Protein AF-A0A1G5BI80-F1 (afdb_monomer)

Solvent-accessible surface area (backbone atoms only — not comparable to full-atom values): 10614 Å² total; per-residue (Å²): 136,71,78,75,64,61,61,63,62,59,58,59,56,59,65,51,57,69,62,56,67,74,75,69,68,85,61,94,57,68,48,74,40,47,49,44,68,60,27,50,57,49,60,75,76,47,46,69,59,33,40,36,41,31,76,33,61,39,50,99,61,46,19,36,52,39,37,35,41,34,61,48,100,73,46,22,50,27,36,43,34,39,38,24,78,23,77,88,46,48,37,37,38,38,33,19,21,26,42,65,69,51,52,54,51,49,49,49,46,44,60,78,66,46,53,68,65,58,47,72,43,52,74,49,86,71,89,74,86,69,85,35,63,33,35,37,42,42,28,37,37,42,90,87,82,65,49,75,50,78,40,56,42,55,63,64,36,60,69,52,76,68,52,52,51,49,51,54,50,51,54,49,54,59,58,69,35,60,35,31,78,75,46,77,50,74,46,70,87,127

Radius of gyration: 21.3 Å; Cα contacts (8 Å, |Δi|>4): 308; chains: 1; bounding box: 66×42×64 Å

Structure (mmCIF, N/CA/C/O backbone):
data_AF-A0A1G5BI80-F1
#
_entry.id   AF-A0A1G5BI80-F1
#
loop_
_atom_site.group_PDB
_atom_site.id
_atom_site.type_symbol
_atom_site.label_atom_id
_atom_site.label_alt_id
_atom_site.label_comp_id
_atom_site.label_asym_id
_atom_site.label_entity_id
_atom_site.label_seq_id
_atom_site.pdbx_PDB_ins_code
_atom_site.Cartn_x
_atom_site.Cartn_y
_atom_site.Cartn_z
_atom_site.occupancy
_atom_site.B_iso_or_equiv
_atom_site.auth_seq_id
_atom_site.auth_comp_id
_atom_site.auth_asym_id
_atom_site.auth_atom_id
_atom_site.pdbx_PDB_model_num
ATOM 1 N N . MET A 1 1 ? 45.861 -10.764 40.755 1.00 50.31 1 MET A N 1
ATOM 2 C CA . MET A 1 1 ? 44.442 -10.840 40.331 1.00 50.31 1 MET A CA 1
ATOM 3 C C . MET A 1 1 ? 44.136 -9.639 39.454 1.00 50.31 1 MET A C 1
ATOM 5 O O . MET A 1 1 ? 44.124 -8.521 39.945 1.00 50.31 1 MET A O 1
ATOM 9 N N . ASN A 1 2 ? 43.975 -9.857 38.147 1.00 39.34 2 ASN A N 1
ATOM 10 C CA . ASN A 1 2 ? 43.809 -8.780 37.171 1.00 39.34 2 ASN A CA 1
ATOM 11 C C . ASN A 1 2 ? 42.331 -8.387 37.041 1.00 39.34 2 ASN A C 1
ATOM 13 O O . ASN A 1 2 ? 41.570 -9.048 36.332 1.00 39.34 2 ASN A O 1
ATOM 17 N N . LEU A 1 3 ? 41.946 -7.272 37.674 1.00 42.97 3 LEU A N 1
ATOM 18 C CA . LEU A 1 3 ? 40.599 -6.677 37.605 1.00 42.97 3 LEU A CA 1
ATOM 19 C C . LEU A 1 3 ? 40.131 -6.323 36.178 1.00 42.97 3 LEU A C 1
ATOM 21 O O . LEU A 1 3 ? 38.946 -6.104 35.954 1.00 42.97 3 LEU A O 1
ATOM 25 N N . ARG A 1 4 ? 41.026 -6.316 35.183 1.00 45.38 4 ARG A N 1
ATOM 26 C CA . ARG A 1 4 ? 40.680 -6.016 33.783 1.00 45.38 4 ARG A CA 1
ATOM 27 C C . ARG A 1 4 ? 40.031 -7.179 33.019 1.00 45.38 4 ARG A C 1
ATOM 29 O O . ARG A 1 4 ? 39.466 -6.948 31.956 1.00 45.38 4 ARG A O 1
ATOM 36 N N . SER A 1 5 ? 40.085 -8.410 33.536 1.00 44.31 5 SER A N 1
ATOM 37 C CA . SER A 1 5 ? 39.535 -9.593 32.844 1.00 44.31 5 SER A CA 1
ATOM 38 C C . SER A 1 5 ? 38.045 -9.835 33.141 1.00 44.31 5 SER A C 1
ATOM 40 O O . SER A 1 5 ? 37.312 -10.332 32.289 1.00 44.31 5 SER A O 1
ATOM 42 N N . MET A 1 6 ? 37.558 -9.425 34.319 1.00 47.38 6 MET A N 1
ATOM 43 C CA . MET A 1 6 ? 36.162 -9.664 34.717 1.00 47.38 6 MET A CA 1
ATOM 44 C C . MET A 1 6 ? 35.165 -8.672 34.097 1.00 47.38 6 MET A C 1
ATOM 46 O O . MET A 1 6 ? 34.036 -9.057 33.812 1.00 47.38 6 MET A O 1
ATOM 50 N N . ALA A 1 7 ? 35.582 -7.440 33.783 1.00 48.78 7 ALA A N 1
ATOM 51 C CA . ALA A 1 7 ? 34.693 -6.436 33.187 1.00 48.78 7 ALA A CA 1
ATOM 52 C C . ALA A 1 7 ? 34.262 -6.775 31.743 1.00 48.78 7 ALA A C 1
ATOM 54 O O . ALA A 1 7 ? 33.147 -6.459 31.339 1.00 48.78 7 ALA A O 1
ATOM 55 N N . LYS A 1 8 ? 35.099 -7.485 30.970 1.00 45.62 8 LYS A N 1
ATOM 56 C CA . LYS A 1 8 ? 34.751 -7.887 29.593 1.00 45.62 8 LYS A CA 1
ATOM 57 C C . LYS A 1 8 ? 33.733 -9.028 29.528 1.00 45.62 8 LYS A C 1
ATOM 59 O O . LYS A 1 8 ? 32.976 -9.101 28.568 1.00 45.62 8 LYS A O 1
ATOM 64 N N . LYS A 1 9 ? 33.670 -9.889 30.550 1.00 48.25 9 LYS A N 1
ATOM 65 C CA . LYS A 1 9 ? 32.696 -10.993 30.594 1.00 48.25 9 LYS A CA 1
ATOM 66 C C . LYS A 1 9 ? 31.304 -10.547 31.050 1.00 48.25 9 LYS A C 1
ATOM 68 O O . LYS A 1 9 ? 30.336 -11.222 30.733 1.00 48.25 9 LYS A O 1
ATOM 73 N N . MET A 1 10 ? 31.194 -9.403 31.727 1.00 44.03 10 MET A N 1
ATOM 74 C CA . MET A 1 10 ? 29.914 -8.885 32.224 1.00 44.03 10 MET A CA 1
ATOM 75 C C . MET A 1 10 ? 29.148 -8.054 31.179 1.00 44.03 10 MET A C 1
ATOM 77 O O . MET A 1 10 ? 27.926 -7.984 31.234 1.00 44.03 10 MET A O 1
ATOM 81 N N . ILE A 1 11 ? 29.839 -7.501 30.174 1.00 48.06 11 ILE A N 1
ATOM 82 C CA . ILE A 1 11 ? 29.211 -6.747 29.071 1.00 48.06 11 ILE A CA 1
ATOM 83 C C . ILE A 1 11 ? 28.614 -7.685 28.003 1.00 48.06 11 ILE A C 1
ATOM 85 O O . ILE A 1 11 ? 27.602 -7.357 27.394 1.00 48.06 11 ILE A O 1
ATOM 89 N N . CYS A 1 12 ? 29.162 -8.893 27.823 1.00 41.97 12 CYS A N 1
ATOM 90 C CA . CYS A 1 12 ? 28.611 -9.864 26.866 1.00 41.97 12 CYS A CA 1
ATOM 91 C C . CYS A 1 12 ? 27.314 -10.541 27.336 1.00 41.97 12 CYS A C 1
ATOM 93 O O . CYS A 1 12 ? 26.576 -11.053 26.505 1.00 41.97 12 CYS A O 1
ATOM 95 N N . VAL A 1 13 ? 27.007 -10.548 28.638 1.00 45.66 13 VAL A N 1
ATOM 96 C CA . VAL A 1 13 ? 25.793 -11.216 29.140 1.00 45.66 13 VAL A CA 1
ATOM 97 C C . VAL A 1 13 ? 24.560 -10.321 29.000 1.00 45.66 13 VAL A C 1
ATOM 99 O O . VAL A 1 13 ? 23.489 -10.837 28.725 1.00 45.66 13 VAL A O 1
ATOM 102 N N . ILE A 1 14 ? 24.701 -8.993 29.078 1.00 47.81 14 ILE A N 1
ATOM 103 C CA . ILE A 1 14 ? 23.566 -8.055 28.953 1.00 47.81 14 ILE A CA 1
ATOM 104 C C . ILE A 1 14 ? 23.145 -7.862 27.485 1.00 47.81 14 ILE A C 1
ATOM 106 O O . ILE A 1 14 ? 21.963 -7.696 27.200 1.00 47.81 14 ILE A O 1
ATOM 110 N N . ALA A 1 15 ? 24.080 -7.962 26.534 1.00 46.00 15 ALA A N 1
ATOM 111 C CA . ALA A 1 15 ? 23.760 -7.875 25.107 1.00 46.00 15 ALA A CA 1
ATOM 112 C C . ALA A 1 15 ? 23.049 -9.131 24.561 1.00 46.00 15 ALA A C 1
ATOM 114 O O . ALA A 1 15 ? 22.360 -9.051 23.549 1.00 46.00 15 ALA A O 1
ATOM 115 N N . VAL A 1 16 ? 23.176 -10.283 25.231 1.00 43.84 16 VAL A N 1
ATOM 116 C CA . VAL A 1 16 ? 22.538 -11.537 24.793 1.00 43.84 16 VAL A CA 1
ATOM 117 C C . VAL A 1 16 ? 21.132 -11.698 25.383 1.00 43.84 16 VAL A C 1
ATOM 119 O O . VAL A 1 16 ? 20.269 -12.272 24.726 1.00 43.84 16 VAL A O 1
ATOM 122 N N . THR A 1 17 ? 20.824 -11.127 26.553 1.00 43.06 17 THR A N 1
ATOM 123 C CA . THR A 1 17 ? 19.462 -11.205 27.118 1.00 43.06 17 THR A CA 1
ATOM 124 C C . THR A 1 17 ? 18.450 -10.262 26.466 1.00 43.06 17 THR A C 1
ATOM 126 O O . THR A 1 17 ? 17.266 -10.578 26.498 1.00 43.06 17 THR A O 1
ATOM 129 N N . CYS A 1 18 ? 18.871 -9.177 25.806 1.00 39.12 18 CYS A N 1
ATOM 130 C CA . CYS A 1 18 ? 17.950 -8.346 25.011 1.00 39.12 18 CYS A CA 1
ATOM 131 C C . CYS A 1 18 ? 17.613 -8.947 23.634 1.00 39.12 18 CYS A C 1
ATOM 133 O O . CYS A 1 18 ? 16.630 -8.545 23.021 1.00 39.12 18 CYS A O 1
ATOM 135 N N . ALA A 1 19 ? 18.388 -9.927 23.155 1.00 40.59 19 ALA A N 1
ATOM 136 C CA . ALA A 1 19 ? 18.118 -10.612 21.889 1.00 40.59 19 ALA A CA 1
ATOM 137 C C . ALA A 1 19 ? 17.206 -11.847 22.047 1.00 40.59 19 ALA A C 1
ATOM 139 O O . ALA A 1 19 ? 16.646 -12.326 21.066 1.00 40.59 19 ALA A O 1
ATOM 140 N N . VAL A 1 20 ? 17.017 -12.359 23.271 1.00 43.62 20 VAL A N 1
ATOM 141 C CA . VAL A 1 20 ? 16.214 -13.574 23.524 1.00 43.62 20 VAL A CA 1
ATOM 142 C C . VAL A 1 20 ? 14.769 -13.257 23.938 1.00 43.62 20 VAL A C 1
ATOM 144 O O . VAL A 1 20 ? 13.898 -14.114 23.816 1.00 43.62 20 VAL A O 1
ATOM 147 N N . THR A 1 21 ? 14.447 -12.016 24.311 1.00 46.47 21 THR A N 1
ATOM 148 C CA . THR A 1 21 ? 13.045 -11.579 24.471 1.00 46.47 21 THR A CA 1
ATOM 149 C C . THR A 1 21 ? 12.349 -11.243 23.149 1.00 46.47 21 THR A C 1
ATOM 151 O O . THR A 1 21 ? 11.125 -11.190 23.129 1.00 46.47 21 THR A O 1
ATOM 154 N N . PHE A 1 22 ? 13.080 -11.100 22.036 1.00 44.72 22 PHE A N 1
ATOM 155 C CA . PHE A 1 22 ? 12.483 -10.846 20.715 1.00 44.72 22 PHE A CA 1
ATOM 156 C C . PHE A 1 22 ? 11.98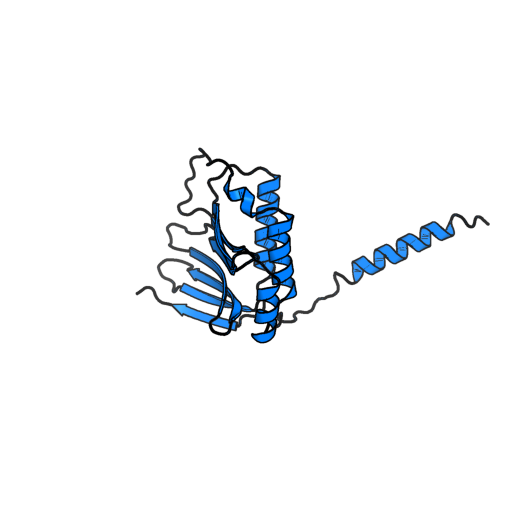1 -12.105 19.988 1.00 44.72 22 PHE A C 1
ATOM 158 O O . PHE A 1 22 ? 11.229 -11.988 19.029 1.00 44.72 22 PHE A O 1
ATOM 165 N N . LEU A 1 23 ? 12.350 -13.310 20.439 1.00 44.88 23 LEU A N 1
ATOM 166 C CA . LEU A 1 23 ? 11.995 -14.569 19.759 1.00 44.88 23 LEU A CA 1
ATOM 167 C C . LEU A 1 23 ? 11.110 -15.512 20.589 1.00 44.88 23 LEU A C 1
ATOM 169 O O . LEU A 1 23 ? 10.767 -16.598 20.131 1.00 44.88 23 LEU A O 1
ATOM 173 N N . ALA A 1 24 ? 10.688 -15.094 21.786 1.00 41.12 24 ALA A N 1
ATOM 174 C CA . ALA A 1 24 ? 9.763 -15.847 22.641 1.00 41.12 24 ALA A CA 1
ATOM 175 C C . ALA A 1 24 ? 8.373 -15.189 22.759 1.00 41.12 24 ALA A C 1
ATOM 177 O O . ALA A 1 24 ? 7.602 -15.513 23.658 1.00 41.12 24 ALA A O 1
ATOM 178 N N . GLY A 1 25 ? 8.038 -14.292 21.831 1.00 37.12 25 GLY A N 1
ATOM 179 C CA . GLY A 1 25 ? 6.689 -13.775 21.626 1.00 37.12 25 GLY A CA 1
ATOM 180 C C . GLY A 1 25 ? 5.920 -14.602 20.601 1.00 37.12 25 GLY A C 1
ATOM 181 O O . GLY A 1 25 ? 5.426 -14.054 19.624 1.00 37.12 25 GLY A O 1
ATOM 182 N N . CYS A 1 26 ? 5.797 -15.916 20.813 1.00 43.22 26 CYS A N 1
ATOM 183 C CA . CYS A 1 26 ? 4.679 -16.676 20.252 1.00 43.22 26 CYS A CA 1
ATOM 184 C C . CYS A 1 26 ? 3.389 -16.194 20.929 1.00 43.22 26 CYS A C 1
ATOM 186 O O . CYS A 1 26 ? 2.807 -16.887 21.759 1.00 43.22 26 CYS A O 1
ATOM 188 N N . ALA A 1 27 ? 2.951 -14.988 20.591 1.00 39.53 27 ALA A N 1
ATOM 189 C CA . ALA A 1 27 ? 1.555 -14.644 20.669 1.00 39.53 27 ALA A CA 1
ATOM 190 C C . ALA A 1 27 ? 1.010 -14.871 19.261 1.00 39.53 27 ALA A C 1
ATOM 192 O O . ALA A 1 27 ? 1.089 -14.004 18.398 1.00 39.53 27 ALA A O 1
ATOM 193 N N . ALA A 1 28 ? 0.364 -16.019 19.062 1.00 44.12 28 ALA A N 1
ATOM 194 C CA . ALA A 1 28 ? -0.853 -16.045 18.262 1.00 44.12 28 ALA A CA 1
ATOM 195 C C . ALA A 1 28 ? -1.906 -15.170 18.977 1.00 44.12 28 ALA A C 1
ATOM 197 O O . ALA A 1 28 ? -2.922 -15.648 19.469 1.00 44.12 28 ALA A O 1
ATOM 198 N N . GLY A 1 29 ? -1.593 -13.887 19.143 1.00 42.19 29 GLY A N 1
ATOM 199 C CA . GLY A 1 29 ? -2.542 -12.848 19.449 1.00 42.19 29 GLY A CA 1
ATOM 200 C C . GLY A 1 29 ? -3.017 -12.396 18.091 1.00 42.19 29 GLY A C 1
ATOM 201 O O . GLY A 1 29 ? -2.222 -11.910 17.291 1.00 42.19 29 GLY A O 1
ATOM 202 N N . SER A 1 30 ? -4.291 -12.615 17.789 1.00 50.31 30 SER A N 1
ATOM 203 C CA . SER A 1 30 ? -4.914 -11.883 16.699 1.00 50.31 30 SER A CA 1
ATOM 204 C C . SER A 1 30 ? -4.638 -10.401 16.966 1.00 50.31 30 SER A C 1
ATOM 206 O O . SER A 1 30 ? -5.170 -9.888 17.953 1.00 50.31 30 SER A O 1
ATOM 208 N N . LYS A 1 31 ? -3.775 -9.759 16.165 1.00 57.22 31 LYS A N 1
ATOM 209 C CA . LYS A 1 31 ? -3.550 -8.310 16.214 1.00 57.22 31 LYS A CA 1
ATOM 210 C C . LYS A 1 31 ? -4.930 -7.649 16.227 1.00 57.22 31 LYS A C 1
ATOM 212 O O . LYS A 1 31 ? -5.773 -7.918 15.352 1.00 57.22 31 LYS A O 1
ATOM 217 N N . ALA A 1 32 ? -5.247 -7.023 17.352 1.00 73.56 32 ALA A N 1
ATOM 218 C CA . ALA A 1 32 ? -6.574 -6.524 17.616 1.00 73.56 32 ALA A CA 1
ATOM 219 C C . ALA A 1 32 ? -6.639 -5.142 16.982 1.00 73.56 32 ALA A C 1
ATOM 221 O O . ALA A 1 32 ? -6.273 -4.172 17.621 1.00 73.56 32 ALA A O 1
ATOM 222 N N . GLY A 1 33 ? -7.134 -5.095 15.741 1.00 80.56 33 GLY A N 1
ATOM 223 C CA . GLY A 1 33 ? -7.160 -3.853 14.966 1.00 80.56 33 GLY A CA 1
ATOM 224 C C . GLY A 1 33 ? -7.623 -2.625 15.730 1.00 80.56 33 GLY A C 1
ATOM 225 O O . GLY A 1 33 ? -8.531 -2.726 16.562 1.00 80.56 33 GLY A O 1
ATOM 226 N N . MET A 1 34 ? -7.039 -1.485 15.366 1.00 89.06 34 MET A N 1
ATOM 227 C CA . MET A 1 34 ? -7.372 -0.181 15.934 1.00 89.06 34 MET A CA 1
ATOM 228 C C . MET A 1 34 ? -8.869 0.128 15.826 1.00 89.06 34 MET A C 1
ATOM 230 O O . MET A 1 34 ? -9.547 -0.202 14.842 1.00 89.06 34 MET A O 1
ATOM 234 N N . ASP A 1 35 ? -9.395 0.779 16.860 1.00 87.94 35 ASP A N 1
ATOM 235 C CA . ASP A 1 35 ? -10.757 1.297 16.841 1.00 87.94 35 ASP A CA 1
ATOM 236 C C . ASP A 1 35 ? -10.851 2.636 16.084 1.00 87.94 35 ASP A C 1
ATOM 238 O O . ASP A 1 35 ? -9.866 3.180 15.584 1.00 87.94 35 ASP A O 1
ATOM 242 N N . ALA A 1 36 ? -12.068 3.164 15.937 1.00 83.25 36 ALA A N 1
ATOM 243 C CA . ALA A 1 36 ? -12.296 4.391 15.176 1.00 83.25 36 ALA A CA 1
ATOM 244 C C . ALA A 1 36 ? -11.691 5.641 15.841 1.00 83.25 36 ALA A C 1
ATOM 246 O O . ALA A 1 36 ? -11.268 6.557 15.135 1.00 83.25 36 ALA A O 1
ATOM 247 N N . ALA A 1 37 ? -11.651 5.695 17.177 1.00 80.56 37 ALA A N 1
ATOM 248 C CA . ALA A 1 37 ? -11.108 6.839 17.903 1.00 80.56 37 ALA A CA 1
ATOM 249 C C . ALA A 1 37 ? -9.580 6.867 17.788 1.00 80.56 37 ALA A C 1
ATOM 251 O O . ALA A 1 37 ? -9.007 7.896 17.431 1.00 80.56 37 ALA A O 1
ATOM 252 N N . GLU A 1 38 ? -8.941 5.718 18.003 1.00 84.81 38 GLU A N 1
ATOM 253 C CA . GLU A 1 38 ? -7.502 5.539 17.822 1.00 84.81 38 GLU A CA 1
ATOM 254 C C . GLU A 1 38 ? -7.079 5.784 16.367 1.00 84.81 38 GLU A C 1
ATOM 256 O O . GLU A 1 38 ? -6.093 6.472 16.110 1.00 84.81 38 GLU A O 1
ATOM 261 N N . SER A 1 39 ? -7.859 5.301 15.398 1.00 87.12 39 SER A N 1
ATOM 262 C CA . SER A 1 39 ? -7.625 5.573 13.975 1.00 87.12 39 SER A CA 1
ATOM 263 C C . SER A 1 39 ? -7.688 7.070 13.641 1.00 87.12 39 SER A C 1
ATOM 265 O O . SER A 1 39 ? -6.916 7.558 12.813 1.00 87.12 39 SER A O 1
ATOM 267 N N . GLY A 1 40 ? -8.583 7.814 14.298 1.00 79.12 40 GLY A N 1
ATOM 268 C CA . GLY A 1 40 ? -8.672 9.270 14.182 1.00 79.12 40 GLY A CA 1
ATOM 269 C C . GLY A 1 40 ? -7.409 9.973 14.678 1.00 79.12 40 GLY A C 1
ATOM 270 O O . GLY A 1 40 ? -6.868 10.805 13.956 1.00 79.12 40 GLY A O 1
ATOM 271 N N . GLU A 1 41 ? -6.906 9.587 15.855 1.00 87.06 41 GLU A N 1
ATOM 272 C CA . GLU A 1 41 ? -5.641 10.095 16.410 1.00 87.06 41 GLU A CA 1
ATOM 273 C C . GLU A 1 41 ? -4.470 9.819 15.456 1.00 87.06 41 GLU A C 1
ATOM 275 O O . GLU A 1 41 ? -3.696 10.719 15.136 1.00 87.06 41 GLU A O 1
ATOM 280 N N . VAL A 1 42 ? -4.360 8.589 14.945 1.00 85.88 42 VAL A N 1
ATOM 281 C CA . VAL A 1 42 ? -3.277 8.217 14.024 1.00 85.88 42 VAL A CA 1
ATOM 282 C C . VAL A 1 42 ? -3.363 8.993 12.712 1.00 85.88 42 VAL A C 1
ATOM 284 O O . VAL A 1 42 ? -2.335 9.419 12.193 1.00 85.88 42 VAL A O 1
ATOM 287 N N . ALA A 1 43 ? -4.568 9.241 12.194 1.00 83.75 43 ALA A N 1
ATOM 288 C CA . ALA A 1 43 ? -4.765 10.020 10.972 1.00 83.75 43 ALA A CA 1
ATOM 289 C C . ALA A 1 43 ? -4.323 11.492 11.091 1.00 83.75 43 ALA A C 1
ATOM 291 O O . ALA A 1 43 ? -4.165 12.153 10.066 1.00 83.75 43 ALA A O 1
ATOM 292 N N . GLU A 1 44 ? -4.140 12.014 12.307 1.00 86.06 44 GLU A N 1
ATOM 293 C CA . GLU A 1 44 ? -3.546 13.336 12.548 1.00 86.06 44 GLU A CA 1
ATOM 294 C C . GLU A 1 44 ? -2.011 13.289 12.651 1.00 86.06 44 GLU A C 1
ATOM 296 O O . GLU A 1 44 ? -1.362 14.330 12.565 1.00 86.06 44 GLU A O 1
ATOM 301 N N . MET A 1 45 ? -1.427 12.099 12.825 1.00 89.69 45 MET A N 1
ATOM 302 C CA . MET A 1 45 ? 0.014 11.884 13.011 1.00 89.69 45 MET A CA 1
ATOM 303 C C . MET A 1 45 ? 0.749 11.456 11.737 1.00 89.69 45 MET A C 1
ATOM 305 O O . MET A 1 45 ? 1.972 11.582 11.680 1.00 89.69 45 MET A O 1
ATOM 309 N N . ILE A 1 46 ? 0.029 10.922 10.749 1.00 93.69 46 ILE A N 1
ATOM 310 C CA . ILE A 1 46 ? 0.601 10.394 9.504 1.00 93.69 46 ILE A CA 1
ATOM 311 C C . ILE A 1 46 ? 0.183 11.229 8.298 1.00 93.69 46 ILE A C 1
ATOM 313 O O . ILE A 1 46 ? -0.898 11.820 8.279 1.00 93.69 46 ILE A O 1
ATOM 317 N N . ASP A 1 47 ? 1.019 11.210 7.261 1.00 95.00 47 ASP A N 1
ATOM 318 C CA . ASP A 1 47 ? 0.705 11.878 5.993 1.00 95.00 47 ASP A CA 1
ATOM 319 C C . ASP A 1 47 ? 0.038 10.907 5.011 1.00 95.00 47 ASP A C 1
ATOM 321 O O . ASP A 1 47 ? -0.646 11.330 4.076 1.00 95.00 47 ASP A O 1
ATOM 325 N N . LEU A 1 48 ? 0.199 9.597 5.227 1.00 96.44 48 LEU A N 1
ATOM 326 C CA . LEU A 1 48 ? -0.432 8.564 4.420 1.00 96.44 48 LEU A CA 1
ATOM 327 C C . LEU A 1 48 ? -1.966 8.648 4.469 1.00 96.44 48 LEU A C 1
ATOM 329 O O . LEU A 1 48 ? -2.596 8.576 5.524 1.00 96.44 48 LEU A O 1
ATOM 333 N N . VAL A 1 49 ? -2.581 8.740 3.290 1.00 96.44 49 VAL A N 1
ATOM 334 C CA . VAL A 1 49 ? -4.042 8.734 3.101 1.00 96.44 49 VAL A CA 1
ATOM 335 C C . VAL A 1 49 ? -4.527 7.391 2.577 1.00 96.44 49 VAL A C 1
ATOM 337 O O . VAL A 1 49 ? -5.597 6.925 2.973 1.00 96.44 49 VAL A O 1
ATOM 340 N N . GLN A 1 50 ? -3.767 6.805 1.656 1.00 97.44 50 GLN A N 1
ATOM 341 C CA . GLN A 1 50 ? -4.101 5.552 1.000 1.00 97.44 50 GLN A CA 1
ATOM 342 C C . GLN A 1 50 ? -2.842 4.939 0.397 1.00 97.44 50 GLN A C 1
ATOM 344 O O . GLN A 1 50 ? -1.993 5.656 -0.133 1.00 97.44 50 GLN A O 1
ATOM 349 N N . TYR A 1 51 ? -2.760 3.617 0.446 1.00 98.38 51 TYR A N 1
ATOM 350 C CA . TYR A 1 51 ? -1.755 2.840 -0.262 1.00 98.38 51 TYR A CA 1
ATOM 351 C C . TYR A 1 51 ? -2.456 1.731 -1.036 1.00 98.38 51 TYR A C 1
ATOM 353 O O . TYR A 1 51 ? -3.272 1.001 -0.473 1.00 98.38 51 TYR A O 1
ATOM 361 N N . GLU A 1 52 ? -2.155 1.628 -2.321 1.00 97.94 52 GLU A N 1
ATOM 362 C CA . GLU A 1 52 ? -2.664 0.596 -3.215 1.00 97.94 52 GLU A CA 1
ATOM 363 C C . GLU A 1 52 ? -1.512 -0.234 -3.753 1.00 97.94 52 GLU A C 1
ATOM 365 O O . GLU A 1 52 ? -0.487 0.318 -4.155 1.00 97.94 52 GLU A O 1
ATOM 370 N N . PHE A 1 53 ? -1.723 -1.543 -3.810 1.00 95.69 53 PHE A N 1
ATOM 371 C CA . PHE A 1 53 ? -0.763 -2.506 -4.311 1.00 95.69 53 PHE A CA 1
ATOM 372 C C . PHE A 1 53 ? -1.422 -3.455 -5.306 1.00 95.69 53 PHE A C 1
ATOM 374 O O . PHE A 1 53 ? -2.403 -4.139 -4.999 1.00 95.69 53 PHE A O 1
ATOM 381 N N . TYR A 1 54 ? -0.835 -3.515 -6.495 1.00 92.81 54 TYR A N 1
ATOM 382 C CA . TYR A 1 54 ? -1.134 -4.486 -7.531 1.00 92.81 54 TYR A CA 1
ATOM 383 C C . TYR A 1 54 ? 0.094 -5.399 -7.659 1.00 92.81 54 TYR A C 1
ATOM 385 O O . TYR A 1 54 ? 1.134 -4.929 -8.112 1.00 92.81 54 TYR A O 1
ATOM 393 N N . PRO A 1 55 ? 0.016 -6.686 -7.279 1.00 88.25 55 PRO A N 1
ATOM 394 C CA . PRO A 1 55 ? 1.163 -7.599 -7.273 1.00 88.25 55 PRO A CA 1
ATOM 395 C C . PRO A 1 55 ? 1.623 -8.073 -8.660 1.00 88.25 55 PRO A C 1
ATOM 397 O O . PRO A 1 55 ? 2.545 -8.877 -8.736 1.00 88.25 55 PRO A O 1
ATOM 400 N N . GLY A 1 56 ? 0.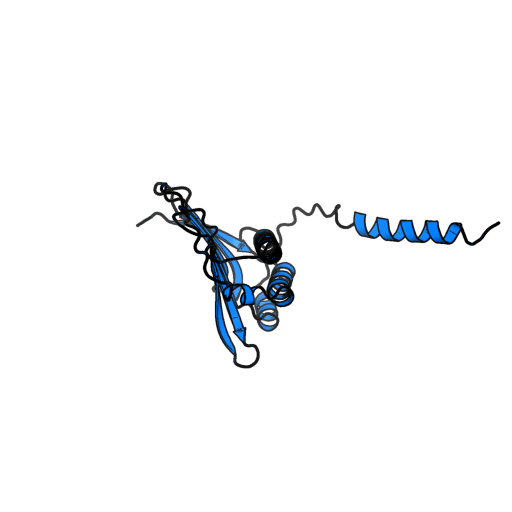968 -7.655 -9.750 1.00 82.56 56 GLY A N 1
ATOM 401 C CA . GLY A 1 56 ? 1.315 -8.100 -11.107 1.00 82.56 56 GLY A CA 1
ATOM 402 C C . GLY A 1 56 ? 0.999 -9.575 -11.397 1.00 82.56 56 GLY A C 1
ATOM 403 O O . GLY A 1 56 ? 1.517 -10.164 -12.338 1.00 82.56 56 GLY A O 1
ATOM 404 N N . CYS A 1 57 ? 0.142 -10.215 -10.597 1.00 66.56 57 CYS A N 1
ATOM 405 C CA . CYS A 1 57 ? -0.099 -11.657 -10.671 1.00 66.56 57 CYS A CA 1
ATOM 406 C C . CYS A 1 57 ? -1.223 -12.063 -11.639 1.00 66.56 57 CYS A C 1
ATOM 408 O O . CYS A 1 57 ? -1.897 -13.052 -11.385 1.00 66.56 57 CYS A O 1
ATOM 410 N N . ASN A 1 58 ? -1.484 -11.314 -12.712 1.00 68.62 58 ASN A N 1
ATOM 411 C CA . ASN A 1 58 ? -2.584 -11.667 -13.611 1.00 68.62 58 ASN A CA 1
ATOM 412 C C . ASN A 1 58 ? -2.087 -12.556 -14.751 1.00 68.62 58 ASN A C 1
ATOM 414 O O . ASN A 1 58 ? -1.446 -12.073 -15.691 1.00 68.62 58 ASN A O 1
ATOM 418 N N . SER A 1 59 ? -2.419 -13.842 -14.716 1.00 74.38 59 SER A N 1
ATOM 419 C CA . SER A 1 59 ? -2.200 -14.728 -15.854 1.00 74.38 59 SER A CA 1
ATOM 420 C C . SER A 1 59 ? -3.347 -14.621 -16.865 1.00 74.38 59 SER A C 1
ATOM 422 O O . SER A 1 59 ? -4.417 -14.065 -16.608 1.00 74.38 59 SER A O 1
ATOM 424 N N . MET A 1 60 ? -3.160 -15.229 -18.038 1.00 79.31 60 MET A N 1
ATOM 425 C CA . MET A 1 60 ? -4.240 -15.370 -19.021 1.00 79.31 60 MET A CA 1
ATOM 426 C C . MET A 1 60 ? -5.423 -16.214 -18.510 1.00 79.31 60 MET A C 1
ATOM 428 O O . MET A 1 60 ? -6.475 -16.217 -19.147 1.00 79.31 60 MET A O 1
ATOM 432 N N . ALA A 1 61 ? -5.274 -16.928 -17.387 1.00 82.69 61 ALA A N 1
ATOM 433 C CA . ALA A 1 61 ? -6.374 -17.629 -16.728 1.00 82.69 61 ALA A CA 1
ATOM 434 C C . ALA A 1 61 ? -7.305 -16.681 -15.947 1.00 82.69 61 ALA A C 1
ATOM 436 O O . ALA A 1 61 ? -8.396 -17.092 -15.551 1.00 82.69 61 ALA A O 1
ATOM 437 N N . GLY A 1 62 ? -6.915 -15.413 -15.772 1.00 81.19 62 GLY A N 1
ATOM 438 C CA . GLY A 1 62 ? -7.744 -14.381 -15.157 1.00 81.19 62 GLY A CA 1
ATOM 439 C C . GLY A 1 62 ? -7.642 -14.301 -13.641 1.00 81.19 62 GLY A C 1
ATOM 440 O O . GLY A 1 62 ? -8.484 -13.628 -13.034 1.00 81.19 62 GLY A O 1
ATOM 441 N N . ASP A 1 63 ? -6.648 -14.948 -13.029 1.00 87.69 63 ASP A N 1
ATOM 442 C CA . ASP A 1 63 ? -6.224 -14.580 -11.682 1.00 87.69 63 ASP A CA 1
ATOM 443 C C . ASP A 1 63 ? -5.930 -13.087 -11.639 1.00 87.69 63 ASP A C 1
ATOM 445 O O . ASP A 1 63 ? -5.469 -12.495 -12.613 1.00 87.69 63 ASP A O 1
ATOM 449 N N . TRP A 1 64 ? -6.271 -12.462 -10.521 1.00 87.56 64 TRP A N 1
ATOM 450 C CA . TRP A 1 64 ? -5.815 -11.114 -10.239 1.00 87.56 64 TRP A CA 1
ATOM 451 C C . TRP A 1 64 ? -5.830 -10.830 -8.749 1.00 87.56 64 TRP A C 1
ATOM 453 O O . TRP A 1 64 ? -6.573 -11.451 -7.981 1.00 87.56 64 TRP A O 1
ATOM 463 N N . GLY A 1 65 ? -4.985 -9.882 -8.357 1.00 91.50 65 GLY A N 1
ATOM 464 C CA . GLY A 1 65 ? -4.844 -9.415 -6.990 1.00 91.50 65 GLY A CA 1
ATOM 465 C C . GLY A 1 65 ? -4.827 -7.895 -6.935 1.00 91.50 65 GLY A C 1
ATOM 466 O O . GLY A 1 65 ? -4.291 -7.236 -7.824 1.00 91.50 65 GLY A O 1
ATOM 467 N N . TYR A 1 66 ? -5.408 -7.346 -5.879 1.00 93.12 66 TYR A N 1
ATOM 468 C CA . TYR A 1 66 ? -5.341 -5.929 -5.547 1.00 93.12 66 TYR A CA 1
ATOM 469 C C . TYR A 1 66 ? -5.523 -5.772 -4.046 1.00 93.12 66 TYR A C 1
ATOM 471 O O . TYR A 1 66 ? -6.433 -6.366 -3.466 1.00 93.12 66 TYR A O 1
ATOM 479 N N . GLU A 1 67 ? -4.682 -4.969 -3.412 1.00 97.75 67 GLU A N 1
ATOM 480 C CA . GLU A 1 67 ? -4.796 -4.676 -1.989 1.00 97.75 67 GLU A CA 1
ATOM 481 C C . GLU A 1 67 ? -4.761 -3.167 -1.757 1.00 97.75 67 GLU A C 1
ATOM 483 O O . GLU A 1 67 ? -3.999 -2.441 -2.391 1.00 97.75 67 GLU A O 1
ATOM 488 N N . ALA A 1 68 ? -5.605 -2.687 -0.845 1.00 98.12 68 ALA A N 1
ATOM 489 C CA . ALA A 1 68 ? -5.691 -1.274 -0.507 1.00 98.12 68 ALA A CA 1
ATOM 490 C C . ALA A 1 68 ? -5.711 -1.067 1.005 1.00 98.12 68 ALA A C 1
ATOM 492 O O . ALA A 1 68 ? -6.647 -1.499 1.680 1.00 98.12 68 ALA A O 1
ATOM 493 N N . LEU A 1 69 ? -4.721 -0.343 1.520 1.00 98.38 69 LEU A N 1
ATOM 494 C CA . LEU A 1 69 ? -4.734 0.232 2.860 1.00 98.38 69 LEU A CA 1
ATOM 495 C C . LEU A 1 69 ? -5.424 1.591 2.809 1.00 98.38 69 LEU A C 1
ATOM 497 O O . LEU A 1 69 ? -4.957 2.524 2.152 1.00 98.38 69 LEU A O 1
ATOM 501 N N . ARG A 1 70 ? -6.554 1.697 3.504 1.00 97.12 70 ARG A N 1
ATOM 502 C CA . ARG A 1 70 ? -7.397 2.898 3.531 1.00 97.12 70 ARG A CA 1
ATOM 503 C C . ARG A 1 70 ? -8.268 2.918 4.778 1.00 97.12 70 ARG A C 1
ATOM 505 O O . ARG A 1 70 ? -8.404 1.913 5.471 1.00 97.12 70 ARG A O 1
ATOM 512 N N . ARG A 1 71 ? -8.910 4.055 5.034 1.00 94.94 71 ARG A N 1
ATOM 513 C CA . ARG A 1 71 ? -9.947 4.148 6.067 1.00 94.94 71 ARG A CA 1
ATOM 514 C C . ARG A 1 71 ? -11.279 3.592 5.561 1.00 94.94 71 ARG A C 1
ATOM 516 O O . ARG A 1 71 ? -11.683 3.888 4.436 1.00 94.94 71 ARG A O 1
ATOM 523 N N . ASP A 1 72 ? -11.952 2.795 6.385 1.00 94.62 72 ASP A N 1
ATOM 524 C CA . ASP A 1 72 ? -13.306 2.303 6.129 1.00 94.62 72 ASP A CA 1
ATOM 525 C C . ASP A 1 72 ? -14.370 3.398 6.363 1.00 94.62 72 ASP A C 1
ATOM 527 O O . ASP A 1 72 ? -14.064 4.550 6.680 1.00 94.62 72 ASP A O 1
ATOM 531 N N . LYS A 1 73 ? -15.651 3.038 6.210 1.00 91.44 73 LYS A N 1
ATOM 532 C CA . LYS A 1 73 ? -16.787 3.951 6.439 1.00 91.44 73 LYS A CA 1
ATOM 533 C C . LYS A 1 73 ? -16.886 4.474 7.880 1.00 91.44 73 LYS A C 1
ATOM 535 O O . LYS A 1 73 ? -17.517 5.504 8.096 1.00 91.44 73 LYS A O 1
ATOM 540 N N . ASP A 1 74 ? -16.289 3.761 8.833 1.00 90.81 74 ASP A N 1
ATOM 541 C CA . ASP A 1 74 ? -16.261 4.112 10.252 1.00 90.81 74 ASP A CA 1
ATOM 542 C C . ASP A 1 74 ? -14.978 4.898 10.600 1.00 90.81 74 ASP A C 1
ATOM 544 O O . ASP A 1 74 ? -14.772 5.275 11.751 1.00 90.81 74 ASP A O 1
ATOM 548 N N . GLY A 1 75 ? -14.111 5.160 9.613 1.00 90.94 75 GLY A N 1
ATOM 549 C CA . GLY A 1 75 ? -12.854 5.885 9.772 1.00 90.94 75 GLY A CA 1
ATOM 550 C C . GLY A 1 75 ? -11.678 5.032 10.251 1.00 90.94 75 GLY A C 1
ATOM 551 O O . GLY A 1 75 ? -10.610 5.595 10.490 1.00 90.94 75 GLY A O 1
ATOM 552 N N . ARG A 1 76 ? -11.832 3.707 10.379 1.00 94.75 76 ARG A N 1
ATOM 553 C CA . ARG A 1 76 ? -10.770 2.780 10.814 1.00 94.75 76 ARG A CA 1
ATOM 554 C C . ARG A 1 76 ? -9.847 2.427 9.665 1.00 94.75 76 ARG A C 1
ATOM 556 O O . ARG A 1 76 ? -10.332 2.114 8.580 1.00 94.75 76 ARG A O 1
ATOM 563 N N . TRP A 1 77 ? -8.543 2.401 9.903 1.00 96.75 77 TRP A N 1
ATOM 564 C CA . TRP A 1 77 ? -7.613 1.843 8.929 1.00 96.75 77 TRP A CA 1
ATOM 565 C C . TRP A 1 77 ? -7.803 0.337 8.775 1.00 96.75 77 TRP A C 1
ATOM 567 O O . TRP A 1 77 ? -7.846 -0.417 9.747 1.00 96.75 77 TRP A O 1
ATOM 577 N N . VAL A 1 78 ? -7.918 -0.086 7.522 1.00 97.88 78 VAL A N 1
ATOM 578 C CA . VAL A 1 78 ? -8.077 -1.480 7.123 1.00 97.88 78 VAL A CA 1
ATOM 579 C C . VAL A 1 78 ? -7.259 -1.747 5.869 1.00 97.88 78 VAL A C 1
ATOM 581 O O . VAL A 1 78 ? -7.049 -0.843 5.057 1.00 97.88 78 VAL A O 1
ATOM 584 N N . ILE A 1 79 ? -6.854 -3.000 5.684 1.00 98.50 79 ILE A N 1
ATOM 585 C CA . ILE A 1 79 ? -6.404 -3.496 4.381 1.00 98.50 79 ILE A CA 1
ATOM 586 C C . ILE A 1 79 ? -7.565 -4.253 3.751 1.00 98.50 79 ILE A C 1
ATOM 588 O O . ILE A 1 79 ? -8.116 -5.166 4.364 1.00 98.50 79 ILE A O 1
ATOM 592 N N . VAL A 1 80 ? -7.951 -3.881 2.535 1.00 98.19 80 VAL A N 1
ATOM 593 C CA . VAL A 1 80 ? -8.944 -4.615 1.745 1.00 98.19 80 VAL A CA 1
ATOM 594 C C . VAL A 1 80 ? -8.217 -5.326 0.618 1.00 98.19 80 VAL A C 1
ATOM 596 O O . VAL A 1 80 ? -7.638 -4.670 -0.242 1.00 98.19 80 VAL A O 1
ATOM 599 N N . SER A 1 81 ? -8.255 -6.653 0.636 1.00 97.75 81 SER A N 1
ATOM 600 C CA . SER A 1 81 ? -7.634 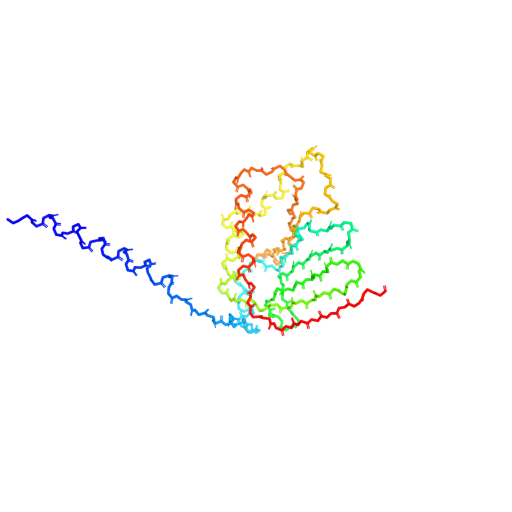-7.522 -0.359 1.00 97.75 81 SER A CA 1
ATOM 601 C C . SER A 1 81 ? -8.703 -8.113 -1.268 1.00 97.75 81 SER A C 1
ATOM 603 O O . SER A 1 81 ? -9.672 -8.699 -0.784 1.00 97.75 81 SER A O 1
ATOM 605 N N . TYR A 1 82 ? -8.519 -7.963 -2.573 1.00 95.75 82 TYR A N 1
ATOM 606 C CA . TYR A 1 82 ? -9.346 -8.526 -3.630 1.00 95.75 82 TYR A CA 1
ATOM 607 C C . TYR A 1 82 ? -8.508 -9.575 -4.344 1.00 95.75 82 TYR A C 1
ATOM 609 O O . TYR A 1 82 ? -7.417 -9.274 -4.832 1.00 95.75 82 TYR A O 1
ATOM 617 N N . LYS A 1 83 ? -8.998 -10.813 -4.385 1.00 94.44 83 LYS A N 1
ATOM 618 C CA . LYS A 1 83 ? -8.312 -11.919 -5.056 1.00 94.44 83 LYS A CA 1
ATOM 619 C C . LYS A 1 83 ? -9.291 -12.711 -5.894 1.00 94.44 83 LYS A C 1
ATOM 621 O O . LYS A 1 83 ? -10.341 -13.113 -5.400 1.00 94.44 83 LYS A O 1
ATOM 626 N N . ARG A 1 84 ? -8.919 -12.998 -7.134 1.00 91.69 84 ARG A N 1
ATOM 627 C CA . ARG A 1 84 ? -9.584 -13.996 -7.973 1.00 91.69 84 ARG A CA 1
ATOM 628 C C . ARG A 1 84 ? -8.547 -15.020 -8.395 1.00 91.69 84 ARG A C 1
ATOM 630 O O . ARG A 1 84 ? -7.433 -14.647 -8.742 1.00 91.69 84 ARG A O 1
ATOM 637 N N . GLU A 1 85 ? -8.913 -16.294 -8.347 1.00 90.62 85 GLU A N 1
ATOM 638 C CA . GLU A 1 85 ? -8.015 -17.390 -8.735 1.00 90.62 85 GLU A CA 1
ATOM 639 C C . GLU A 1 85 ? -8.011 -17.635 -10.251 1.00 90.62 85 GLU A C 1
ATOM 641 O O . GLU A 1 85 ? -6.984 -18.002 -10.801 1.00 90.62 85 GLU A O 1
ATOM 646 N N . ASP A 1 86 ? -9.149 -17.455 -10.927 1.00 90.25 86 ASP A N 1
ATOM 647 C CA . ASP A 1 86 ? -9.302 -17.530 -12.385 1.00 90.25 86 ASP A CA 1
ATOM 648 C C . ASP A 1 86 ? -10.682 -16.965 -12.794 1.00 90.25 86 ASP A C 1
ATOM 650 O O . ASP A 1 86 ? -11.522 -16.687 -11.935 1.00 90.25 86 ASP A O 1
ATOM 654 N N . PHE A 1 87 ? -10.953 -16.816 -14.096 1.00 87.88 87 PHE A N 1
ATOM 655 C CA . PHE A 1 87 ? -12.241 -16.307 -14.611 1.00 87.88 87 PHE A CA 1
ATOM 656 C C . PHE A 1 87 ? -13.482 -17.135 -14.225 1.00 87.88 87 PHE A C 1
ATOM 658 O O . PHE A 1 87 ? -14.605 -16.672 -14.403 1.00 87.88 87 PHE A O 1
ATOM 665 N N . SER A 1 88 ? -13.315 -18.371 -13.753 1.00 89.44 88 SER A N 1
ATOM 666 C CA . SER A 1 88 ? -14.414 -19.232 -13.300 1.00 89.44 88 SER A CA 1
ATOM 667 C C . SER A 1 88 ? -14.715 -19.093 -11.806 1.00 89.44 88 SER A C 1
ATOM 669 O O . SER A 1 88 ? -15.707 -19.656 -11.330 1.00 89.44 88 SER A O 1
ATOM 671 N N . LYS A 1 89 ? -13.866 -18.389 -11.046 1.00 93.56 89 LYS A N 1
ATOM 672 C CA . LYS A 1 89 ? -14.025 -18.197 -9.601 1.00 93.56 89 LYS A CA 1
ATOM 673 C C . LYS A 1 89 ? -14.547 -16.799 -9.276 1.00 93.56 89 LYS A C 1
ATOM 675 O O . LYS A 1 89 ? -14.164 -15.838 -9.937 1.00 93.56 89 LYS A O 1
ATOM 680 N N . PRO A 1 90 ? -15.373 -16.665 -8.223 1.00 94.12 90 PRO A N 1
ATOM 681 C CA . PRO A 1 90 ? -15.752 -15.354 -7.719 1.00 94.12 90 PRO A CA 1
ATOM 682 C C . PRO A 1 90 ? -14.532 -14.609 -7.166 1.00 94.12 90 PRO A C 1
ATOM 684 O O . PRO A 1 90 ? -13.550 -15.220 -6.728 1.00 94.12 90 PRO A O 1
ATOM 687 N N . VAL A 1 91 ? -14.628 -13.284 -7.125 1.00 94.75 91 VAL A N 1
ATOM 688 C CA . VAL A 1 91 ? -13.663 -12.439 -6.420 1.00 94.75 91 VAL A CA 1
ATOM 689 C C . VAL A 1 91 ? -13.880 -12.614 -4.920 1.00 94.75 91 VAL A C 1
ATOM 691 O O . VAL A 1 91 ? -14.983 -12.428 -4.411 1.00 94.75 91 VAL A O 1
ATOM 694 N N . VAL A 1 92 ? -12.823 -12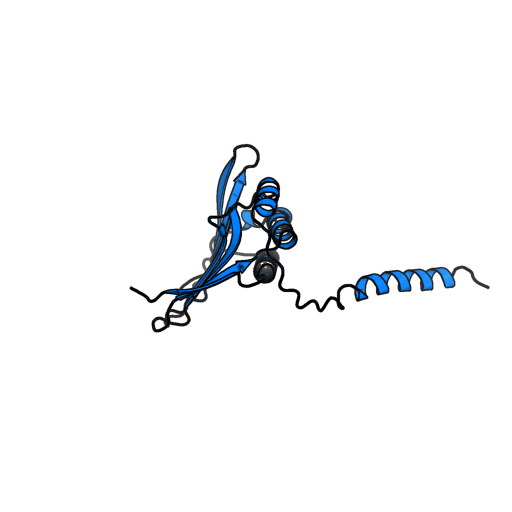.966 -4.198 1.00 96.75 92 VAL A N 1
ATOM 695 C CA . VAL A 1 92 ? -12.790 -13.026 -2.738 1.00 96.75 92 VAL A CA 1
ATOM 696 C C . VAL A 1 92 ? -12.296 -11.686 -2.211 1.00 96.75 92 VAL A C 1
ATOM 698 O O . VAL A 1 92 ? -11.160 -11.294 -2.478 1.00 96.75 92 VAL A O 1
ATOM 701 N N . ILE A 1 93 ? -13.130 -11.016 -1.420 1.00 97.56 93 ILE A N 1
ATOM 702 C CA . ILE A 1 93 ? -12.807 -9.742 -0.776 1.00 97.56 93 ILE A CA 1
ATOM 703 C C . ILE A 1 93 ? -12.581 -10.012 0.708 1.00 97.56 93 ILE A C 1
ATOM 705 O O . ILE A 1 93 ? -13.488 -10.457 1.410 1.00 97.56 93 ILE A O 1
ATOM 709 N N . THR A 1 94 ? -11.368 -9.773 1.200 1.00 98.12 94 THR A N 1
ATOM 710 C CA . THR A 1 94 ? -11.020 -9.948 2.617 1.00 98.12 94 THR A CA 1
ATOM 711 C C . THR A 1 94 ? -10.602 -8.612 3.208 1.00 98.12 94 THR A C 1
ATOM 713 O O . THR A 1 94 ? -9.689 -7.968 2.700 1.00 98.12 94 THR A O 1
ATOM 716 N N . THR A 1 95 ? -11.259 -8.201 4.291 1.00 98.00 95 THR A N 1
ATOM 717 C CA . THR A 1 95 ? -10.893 -6.990 5.032 1.00 98.00 95 THR A CA 1
ATOM 718 C C . THR A 1 95 ? -10.122 -7.381 6.281 1.00 98.00 95 THR A C 1
ATOM 720 O O . THR A 1 95 ? -10.616 -8.157 7.102 1.00 98.00 95 THR A O 1
ATOM 723 N N . TYR A 1 96 ? -8.931 -6.822 6.445 1.00 97.88 96 TYR A N 1
ATOM 724 C CA . TYR A 1 96 ? -8.050 -7.039 7.581 1.00 97.88 96 TYR A CA 1
ATOM 725 C C . TYR A 1 96 ? -8.021 -5.806 8.472 1.00 97.88 96 TYR A C 1
ATOM 727 O O . TYR A 1 96 ? -8.001 -4.666 8.004 1.00 97.88 96 TYR A O 1
ATOM 735 N N . ALA A 1 97 ? -7.995 -6.062 9.771 1.00 96.38 97 ALA A N 1
ATOM 736 C CA . ALA A 1 97 ? -7.597 -5.091 10.766 1.00 96.38 97 ALA A CA 1
ATOM 737 C C . ALA A 1 97 ? -6.155 -4.646 10.523 1.00 96.38 97 ALA A C 1
ATOM 739 O O . ALA A 1 97 ? -5.302 -5.469 10.194 1.00 9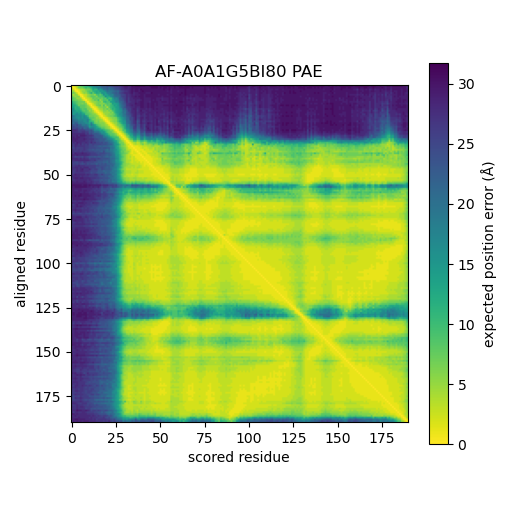6.38 97 ALA A O 1
ATOM 740 N N . VAL A 1 98 ? -5.902 -3.367 10.764 1.00 96.62 98 VAL A N 1
ATOM 741 C CA . VAL A 1 98 ? -4.559 -2.798 10.840 1.00 96.62 98 VAL A CA 1
ATOM 742 C C . VAL A 1 98 ? -4.317 -2.381 12.280 1.00 96.62 98 VAL A C 1
ATOM 744 O O . VAL A 1 98 ? -5.248 -1.987 12.980 1.00 96.62 98 VAL A O 1
ATOM 747 N N . GLU A 1 99 ? -3.080 -2.502 12.729 1.00 94.75 99 GLU A N 1
ATOM 748 C CA . GLU A 1 99 ? -2.653 -2.143 14.074 1.00 94.75 99 GLU A CA 1
ATOM 749 C C . GLU A 1 99 ? -1.982 -0.753 14.052 1.00 94.75 99 GLU A C 1
ATOM 751 O O . GLU A 1 99 ? -1.360 -0.378 13.050 1.00 94.75 99 GLU A O 1
ATOM 756 N N . LYS A 1 100 ? -2.093 0.030 15.137 1.00 94.44 100 LYS A N 1
ATOM 757 C CA . LYS A 1 100 ? -1.542 1.400 15.212 1.00 94.44 100 LYS A CA 1
ATOM 758 C C . LYS A 1 100 ? -0.045 1.440 14.954 1.00 94.44 100 LYS A C 1
ATOM 760 O O . LYS A 1 100 ? 0.420 2.234 14.136 1.00 94.44 100 LYS A O 1
ATOM 765 N N . GLU A 1 101 ? 0.703 0.585 15.635 1.00 94.31 101 GLU A N 1
ATOM 766 C CA . GLU A 1 101 ? 2.160 0.554 15.558 1.00 94.31 101 GLU A CA 1
ATOM 767 C C . GLU A 1 101 ? 2.644 0.170 14.159 1.00 94.31 101 GLU A C 1
ATOM 769 O O . GLU A 1 101 ? 3.622 0.741 13.676 1.00 94.31 101 GLU A O 1
ATOM 774 N N . ASP A 1 102 ? 1.948 -0.755 13.490 1.00 96.12 102 ASP A N 1
ATOM 775 C CA . ASP A 1 102 ? 2.323 -1.183 12.143 1.00 96.12 102 ASP A CA 1
ATOM 776 C C . ASP A 1 102 ? 2.078 -0.062 11.119 1.00 96.12 102 ASP A C 1
ATOM 778 O O . ASP A 1 102 ? 2.927 0.182 10.263 1.00 96.12 102 ASP A O 1
ATOM 782 N N . LEU A 1 103 ? 0.967 0.674 11.244 1.00 96.81 103 LEU A N 1
ATOM 783 C CA . LEU A 1 103 ? 0.664 1.807 10.367 1.00 96.81 103 LEU A CA 1
ATOM 784 C C . LEU A 1 103 ? 1.659 2.963 10.542 1.00 96.81 103 LEU A C 1
ATOM 786 O O . LEU A 1 103 ? 2.144 3.509 9.552 1.00 96.81 103 LEU A O 1
ATOM 790 N N . LEU A 1 104 ? 1.994 3.314 11.789 1.00 96.06 104 LEU A N 1
ATOM 791 C CA . LEU A 1 104 ? 3.002 4.339 12.085 1.00 96.06 104 LEU A CA 1
ATOM 792 C C . LEU A 1 104 ? 4.380 3.935 11.549 1.00 96.06 104 LEU A C 1
ATOM 794 O O . LEU A 1 104 ? 5.088 4.760 10.974 1.00 96.06 104 LEU A O 1
ATOM 798 N N . ARG A 1 105 ? 4.751 2.658 11.707 1.00 96.56 105 ARG A N 1
ATOM 799 C CA . ARG A 1 105 ? 6.001 2.112 11.168 1.00 96.56 105 ARG A CA 1
ATOM 800 C C . ARG A 1 105 ? 6.032 2.178 9.643 1.00 96.56 105 ARG A C 1
ATOM 802 O O . ARG A 1 105 ? 7.077 2.500 9.085 1.00 96.56 105 ARG A O 1
ATOM 809 N N . PHE A 1 106 ? 4.918 1.879 8.981 1.00 97.94 106 PHE A N 1
ATOM 810 C CA . PHE A 1 106 ? 4.824 1.933 7.526 1.00 97.94 106 PHE A CA 1
ATOM 811 C C . PHE A 1 106 ? 4.942 3.370 6.997 1.00 97.94 106 PHE A C 1
ATOM 813 O O . PHE A 1 106 ? 5.771 3.621 6.129 1.00 97.94 106 PHE A O 1
ATOM 820 N N . ASP A 1 107 ? 4.203 4.332 7.565 1.00 97.12 107 ASP A N 1
ATOM 821 C CA . ASP A 1 107 ? 4.309 5.756 7.190 1.00 97.12 107 ASP A CA 1
ATOM 822 C C . ASP A 1 107 ? 5.730 6.306 7.405 1.00 97.12 107 ASP A C 1
ATOM 824 O O . ASP A 1 107 ? 6.291 6.945 6.512 1.00 97.12 107 ASP A O 1
ATOM 828 N N . ALA A 1 108 ? 6.351 5.994 8.548 1.00 96.62 108 ALA A N 1
ATOM 829 C CA . ALA A 1 108 ? 7.733 6.379 8.825 1.00 96.62 108 ALA A CA 1
ATOM 830 C C . ALA A 1 108 ? 8.706 5.781 7.800 1.00 96.62 108 ALA A C 1
ATOM 832 O O . ALA A 1 108 ? 9.559 6.496 7.279 1.00 96.62 108 ALA A O 1
ATOM 833 N N . PHE A 1 109 ? 8.544 4.503 7.451 1.00 98.12 109 PHE A N 1
ATOM 834 C CA . PHE A 1 109 ? 9.380 3.843 6.452 1.00 98.12 109 PHE A CA 1
ATOM 835 C C . PHE A 1 109 ? 9.302 4.526 5.080 1.00 98.12 109 PHE A C 1
ATOM 837 O O . PHE A 1 109 ? 10.344 4.786 4.474 1.00 98.12 109 PHE A O 1
ATOM 844 N N . LEU A 1 110 ? 8.092 4.861 4.606 1.00 97.31 110 LEU A N 1
ATOM 845 C CA . LEU A 1 110 ? 7.901 5.546 3.320 1.00 97.31 110 LEU A CA 1
ATOM 846 C C . LEU A 1 110 ? 8.691 6.863 3.257 1.00 97.31 110 LEU A C 1
ATOM 848 O O . LEU A 1 110 ? 9.281 7.178 2.222 1.00 97.31 110 LEU A O 1
ATOM 852 N N . LYS A 1 111 ? 8.730 7.602 4.374 1.00 95.38 111 LYS A N 1
ATOM 853 C CA . LYS A 1 111 ? 9.450 8.875 4.519 1.00 95.38 111 LYS A CA 1
ATOM 854 C C . LYS A 1 111 ? 10.957 8.678 4.658 1.00 95.38 111 LYS A C 1
ATOM 856 O O . LYS A 1 111 ? 11.728 9.314 3.949 1.00 95.38 111 LYS A O 1
ATOM 861 N N . GLU A 1 112 ? 11.387 7.797 5.558 1.00 96.75 112 GLU A N 1
ATOM 862 C CA . GLU A 1 112 ? 12.804 7.549 5.859 1.00 96.75 112 GLU A CA 1
ATOM 863 C C . GLU A 1 112 ? 13.568 6.987 4.659 1.00 96.75 112 GLU A C 1
ATOM 865 O O . GLU A 1 112 ? 14.747 7.297 4.473 1.00 96.75 112 GLU A O 1
ATOM 870 N N . ARG A 1 113 ? 12.904 6.161 3.844 1.00 97.12 113 ARG A N 1
ATOM 871 C CA . ARG A 1 113 ? 13.480 5.572 2.629 1.00 97.12 113 ARG A CA 1
ATOM 872 C C . ARG A 1 113 ? 13.196 6.369 1.368 1.00 97.12 113 ARG A C 1
ATOM 874 O O . ARG A 1 113 ? 13.650 5.948 0.309 1.00 97.12 113 ARG A O 1
ATOM 881 N N . ASP A 1 114 ? 12.489 7.492 1.492 1.00 96.31 114 ASP A N 1
ATOM 882 C CA . ASP A 1 114 ? 12.110 8.361 0.379 1.00 96.31 114 ASP A CA 1
ATOM 883 C C . ASP A 1 114 ? 11.479 7.571 -0.784 1.00 96.31 114 ASP A C 1
ATOM 885 O O . ASP A 1 114 ? 11.836 7.725 -1.950 1.00 96.31 114 ASP A O 1
ATOM 889 N N . ILE A 1 115 ? 10.541 6.672 -0.459 1.00 97.31 115 ILE A N 1
ATOM 890 C CA . ILE A 1 115 ? 9.948 5.735 -1.428 1.00 97.31 115 ILE A CA 1
ATOM 891 C C . ILE A 1 115 ? 9.288 6.474 -2.593 1.00 97.31 115 ILE A C 1
ATOM 893 O O . ILE A 1 115 ? 9.329 6.008 -3.729 1.00 97.31 115 ILE A O 1
ATOM 897 N N . ILE A 1 116 ? 8.695 7.640 -2.335 1.00 96.50 116 ILE A N 1
ATOM 898 C CA . ILE A 1 116 ? 8.000 8.405 -3.372 1.00 96.50 116 ILE A CA 1
ATOM 899 C C . ILE A 1 116 ? 8.944 8.904 -4.471 1.00 96.50 116 ILE A C 1
ATOM 901 O O . ILE A 1 116 ? 8.514 8.999 -5.616 1.00 96.50 116 ILE A O 1
ATOM 905 N N . SER A 1 117 ? 10.231 9.152 -4.188 1.00 96.44 117 SER A N 1
ATOM 906 C CA . SER A 1 117 ? 11.171 9.623 -5.218 1.00 96.44 117 SER A CA 1
ATOM 907 C C . SER A 1 117 ? 11.503 8.555 -6.263 1.00 96.44 117 SER A C 1
ATOM 909 O O . SER A 1 117 ? 11.980 8.878 -7.356 1.00 96.44 117 SER A O 1
ATOM 911 N N . LEU A 1 118 ? 11.178 7.289 -5.981 1.00 96.62 118 LEU A N 1
ATOM 912 C CA . LEU A 1 118 ? 11.304 6.184 -6.927 1.00 96.62 118 LEU A CA 1
ATOM 913 C C . LEU A 1 118 ? 10.395 6.346 -8.156 1.00 96.62 118 LEU A C 1
ATOM 915 O O . LEU A 1 118 ? 10.688 5.766 -9.203 1.00 96.62 118 LEU A O 1
ATOM 919 N N . GLU A 1 119 ? 9.342 7.166 -8.081 1.00 95.94 119 GLU A N 1
ATOM 920 C CA . GLU A 1 119 ? 8.496 7.486 -9.241 1.00 95.94 119 GLU A CA 1
ATOM 921 C C . GLU A 1 119 ? 9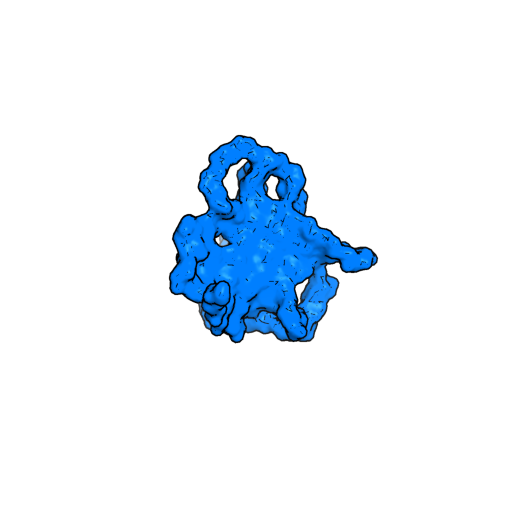.249 8.246 -10.344 1.00 95.94 119 GLU A C 1
ATOM 923 O O . GLU A 1 119 ? 8.822 8.257 -11.494 1.00 95.94 119 GLU A O 1
ATOM 928 N N . ALA A 1 120 ? 10.376 8.886 -10.014 1.00 95.81 120 ALA A N 1
ATOM 929 C CA . ALA A 1 120 ? 11.178 9.653 -10.963 1.00 95.81 120 ALA A CA 1
ATOM 930 C C . ALA A 1 120 ? 12.213 8.798 -11.718 1.00 95.81 120 ALA A C 1
ATOM 932 O O . ALA A 1 120 ? 12.963 9.332 -12.538 1.00 95.81 120 ALA A O 1
ATOM 933 N N . ARG A 1 121 ? 12.296 7.488 -11.437 1.00 96.19 121 ARG A N 1
ATOM 934 C CA . ARG A 1 121 ? 13.206 6.573 -12.144 1.00 96.19 121 ARG A CA 1
ATOM 935 C C . ARG A 1 121 ? 12.831 6.477 -13.622 1.00 96.19 121 ARG A C 1
ATOM 937 O O . ARG A 1 121 ? 11.649 6.483 -13.959 1.00 96.19 121 ARG A O 1
ATOM 944 N N . GLU A 1 122 ? 13.837 6.397 -14.490 1.00 95.06 122 GLU A N 1
ATOM 945 C CA . GLU A 1 122 ? 13.642 6.310 -15.942 1.00 95.06 122 GLU A CA 1
ATOM 946 C C . GLU A 1 122 ? 12.810 5.079 -16.316 1.00 95.06 122 GLU A C 1
ATOM 948 O O . GLU A 1 122 ? 12.886 4.046 -15.650 1.00 95.06 122 GLU A O 1
ATOM 953 N N . GLU A 1 123 ? 12.021 5.184 -17.382 1.00 91.00 123 GLU A N 1
ATOM 954 C CA . GLU A 1 123 ? 11.289 4.043 -17.932 1.00 91.00 123 GLU A CA 1
ATOM 955 C C . GLU A 1 123 ? 12.271 2.998 -18.479 1.00 91.00 123 GLU A C 1
ATOM 957 O O . GLU A 1 123 ? 13.283 3.327 -19.109 1.00 91.00 123 GLU A O 1
ATOM 962 N N . SER A 1 124 ? 11.979 1.724 -18.230 1.00 86.75 124 SER A N 1
ATOM 963 C CA . SER A 1 124 ? 12.749 0.620 -18.785 1.00 86.75 124 SER A CA 1
ATOM 964 C C . SER A 1 124 ? 12.445 0.460 -20.273 1.00 86.75 124 SER A C 1
ATOM 966 O O . SER A 1 124 ? 11.299 0.539 -20.708 1.00 86.75 124 SER A O 1
ATOM 968 N N . ASN A 1 125 ? 13.487 0.183 -21.056 1.00 84.88 125 ASN A N 1
ATOM 969 C CA . ASN A 1 125 ? 13.351 -0.217 -22.459 1.00 84.88 125 ASN A CA 1
ATOM 970 C C . ASN A 1 125 ? 13.288 -1.743 -22.622 1.00 84.88 125 ASN A C 1
ATOM 972 O O . ASN A 1 125 ? 13.280 -2.241 -23.752 1.00 84.88 125 ASN A O 1
ATOM 976 N N . ASP A 1 126 ? 13.300 -2.491 -21.517 1.00 80.88 126 ASP A N 1
ATOM 977 C CA . ASP A 1 126 ? 13.249 -3.943 -21.559 1.00 80.88 126 ASP A CA 1
ATOM 978 C C . ASP A 1 126 ? 11.890 -4.404 -22.083 1.00 80.88 126 ASP A C 1
ATOM 980 O O . ASP A 1 126 ? 10.826 -3.956 -21.655 1.00 80.88 126 ASP A O 1
ATOM 984 N N . PHE A 1 127 ? 11.927 -5.327 -23.040 1.00 70.25 127 PHE A N 1
ATOM 985 C CA . PHE A 1 127 ? 10.718 -5.947 -23.555 1.00 70.25 127 PHE A CA 1
ATOM 986 C C . PHE A 1 127 ? 10.167 -6.913 -22.503 1.00 70.25 127 PHE A C 1
ATOM 988 O O . PHE A 1 127 ? 10.696 -8.013 -22.331 1.00 70.25 127 PHE A O 1
ATOM 995 N N . MET A 1 128 ? 9.108 -6.501 -21.809 1.00 67.31 128 MET A N 1
ATOM 996 C CA . MET A 1 128 ? 8.429 -7.332 -20.819 1.00 67.31 128 MET A CA 1
ATOM 997 C C . MET A 1 128 ? 7.219 -8.029 -21.440 1.00 67.31 128 MET A C 1
ATOM 999 O O . MET A 1 128 ? 6.402 -7.419 -22.127 1.00 67.31 128 MET A O 1
ATOM 1003 N N . THR A 1 129 ? 7.135 -9.341 -21.226 1.00 64.38 129 THR A N 1
ATOM 1004 C CA . THR A 1 129 ? 6.042 -10.195 -21.718 1.00 64.38 129 THR A CA 1
ATOM 1005 C C . THR A 1 129 ? 4.890 -10.315 -20.729 1.00 64.38 129 THR A C 1
ATOM 1007 O O . THR A 1 129 ? 3.894 -10.972 -21.035 1.00 64.38 129 THR A O 1
ATOM 1010 N N . ASP A 1 130 ? 5.044 -9.735 -19.541 1.00 63.25 130 ASP A N 1
ATOM 1011 C CA . ASP A 1 130 ? 4.069 -9.852 -18.471 1.00 63.25 130 ASP A CA 1
ATOM 1012 C C . ASP A 1 130 ? 2.851 -8.996 -18.790 1.00 63.25 130 ASP A C 1
ATOM 1014 O O . ASP A 1 130 ? 2.950 -7.811 -19.103 1.00 63.25 130 ASP A O 1
ATOM 1018 N N . TYR A 1 131 ? 1.681 -9.629 -18.753 1.00 65.56 131 TYR A N 1
ATOM 1019 C CA . TYR A 1 131 ? 0.431 -9.002 -19.171 1.00 65.56 131 TYR A CA 1
ATOM 1020 C C . TYR A 1 131 ? -0.063 -7.945 -18.182 1.00 65.56 131 TYR A C 1
ATOM 1022 O O . TYR A 1 131 ? -0.905 -7.133 -18.559 1.00 65.56 131 TYR A O 1
ATOM 1030 N N . ASN A 1 132 ? 0.420 -7.963 -16.935 1.00 77.38 132 ASN A N 1
ATOM 1031 C CA . ASN A 1 132 ? 0.112 -6.951 -15.933 1.00 77.38 132 ASN A CA 1
ATOM 1032 C C . ASN A 1 132 ? 1.308 -6.747 -14.995 1.00 77.38 132 ASN A C 1
ATOM 1034 O O . ASN A 1 132 ? 1.634 -7.678 -14.259 1.00 77.38 132 ASN A O 1
ATOM 1038 N N . PRO A 1 133 ? 1.928 -5.557 -14.990 1.00 86.69 133 PRO A N 1
ATOM 1039 C CA . PRO A 1 133 ? 3.031 -5.269 -14.092 1.00 86.69 133 PRO A CA 1
ATOM 1040 C C . PRO A 1 133 ? 2.570 -5.190 -12.647 1.00 86.69 133 PRO A C 1
ATOM 1042 O O . PRO A 1 133 ? 1.409 -4.850 -12.370 1.00 86.69 133 PRO A O 1
ATOM 1045 N N . TRP A 1 134 ? 3.499 -5.385 -11.715 1.00 91.44 134 TRP A N 1
ATOM 1046 C CA . TRP A 1 134 ? 3.258 -4.853 -10.382 1.00 91.44 134 TRP A CA 1
ATOM 1047 C C . TRP A 1 134 ? 3.239 -3.319 -10.409 1.00 91.44 134 TRP A C 1
ATOM 1049 O O . TRP A 1 134 ? 3.942 -2.659 -11.181 1.00 91.44 134 TRP A O 1
ATOM 1059 N N . SER A 1 135 ? 2.396 -2.731 -9.567 1.00 94.12 135 SER A N 1
ATOM 1060 C CA . SER A 1 135 ? 2.343 -1.282 -9.394 1.00 94.12 135 SER A CA 1
ATOM 1061 C C . SER A 1 135 ? 1.840 -0.894 -8.014 1.00 94.12 135 SER A C 1
ATOM 1063 O O . SER A 1 135 ? 1.117 -1.640 -7.348 1.00 94.12 135 SER A O 1
ATOM 1065 N N . TYR A 1 136 ? 2.214 0.311 -7.608 1.00 96.75 136 TYR A N 1
ATOM 1066 C CA . TYR A 1 136 ? 1.827 0.918 -6.351 1.00 96.75 136 TYR A CA 1
ATOM 1067 C C . TYR A 1 136 ? 1.247 2.304 -6.607 1.00 96.75 136 TYR A C 1
ATOM 1069 O O . TYR A 1 136 ? 1.756 3.050 -7.448 1.00 96.75 136 TYR A O 1
ATOM 1077 N N . ALA A 1 137 ? 0.229 2.679 -5.835 1.00 97.75 137 ALA A N 1
ATOM 1078 C CA . ALA A 1 137 ? -0.213 4.065 -5.739 1.00 97.75 137 ALA A CA 1
ATOM 1079 C C . ALA A 1 137 ? -0.199 4.512 -4.277 1.00 97.75 137 ALA A C 1
ATOM 1081 O O . ALA A 1 137 ? -0.896 3.949 -3.431 1.00 97.75 137 ALA A O 1
ATOM 1082 N N . ILE A 1 138 ? 0.591 5.542 -3.984 1.00 98.25 138 ILE A N 1
ATOM 1083 C CA . ILE A 1 138 ? 0.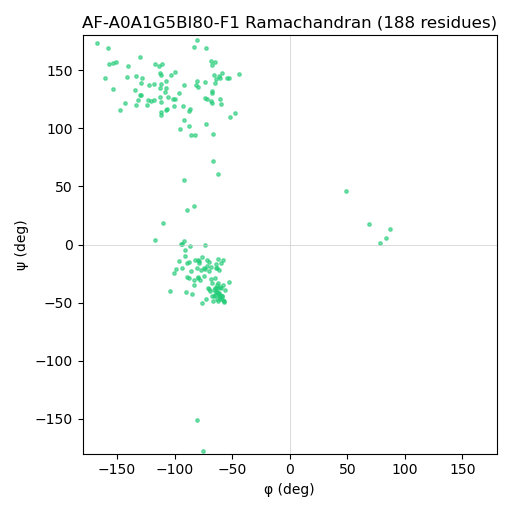771 6.088 -2.639 1.00 98.25 138 ILE A CA 1
ATOM 1084 C C . ILE A 1 138 ? 0.150 7.477 -2.620 1.00 98.25 138 ILE A C 1
ATOM 1086 O O . ILE A 1 138 ? 0.612 8.383 -3.311 1.00 98.25 138 ILE A O 1
ATOM 1090 N N . THR A 1 139 ? -0.918 7.647 -1.846 1.00 98.06 139 THR A N 1
ATOM 1091 C CA . THR A 1 139 ? -1.558 8.951 -1.663 1.00 98.06 139 THR A CA 1
ATOM 1092 C C . THR A 1 139 ? -1.118 9.549 -0.341 1.00 98.06 139 THR A C 1
ATOM 1094 O O . THR A 1 139 ? -1.406 8.982 0.716 1.00 98.06 139 THR A O 1
ATOM 1097 N N . LEU A 1 140 ? -0.475 10.710 -0.403 1.00 96.44 140 LEU A N 1
ATOM 1098 C CA . LEU A 1 140 ? -0.049 11.475 0.763 1.00 96.44 140 LEU A CA 1
ATOM 1099 C C . LEU A 1 140 ? -0.866 12.761 0.877 1.00 96.44 140 LEU A C 1
ATOM 1101 O O . LEU A 1 140 ? -1.415 13.262 -0.107 1.00 96.44 140 LEU A O 1
ATOM 1105 N N . LYS A 1 141 ? -0.961 13.286 2.093 1.00 95.06 141 LYS A N 1
ATOM 1106 C CA . LYS A 1 141 ? -1.533 14.593 2.393 1.00 95.06 141 LYS A CA 1
ATOM 1107 C C . LYS A 1 141 ? -0.412 15.547 2.788 1.00 95.06 141 LYS A C 1
ATOM 1109 O O . LYS A 1 141 ? 0.379 15.225 3.664 1.00 95.06 141 LYS A O 1
ATOM 1114 N N . ASP A 1 142 ? -0.388 16.732 2.193 1.00 90.38 142 ASP A N 1
ATOM 1115 C CA . ASP A 1 142 ? 0.467 17.825 2.647 1.00 90.38 142 ASP A CA 1
ATOM 1116 C C . ASP A 1 142 ? -0.033 18.310 4.026 1.00 90.38 142 ASP A C 1
ATOM 1118 O O . ASP A 1 142 ? -1.198 18.712 4.150 1.00 90.38 142 ASP A O 1
ATOM 1122 N N . PRO A 1 143 ? 0.794 18.279 5.085 1.00 85.44 143 PRO A N 1
ATOM 1123 C CA . PRO A 1 143 ? 0.359 18.675 6.422 1.00 85.44 143 PRO A CA 1
ATOM 1124 C C . PRO A 1 143 ? 0.114 20.187 6.557 1.00 85.44 143 PRO A C 1
ATOM 1126 O O . PRO A 1 143 ? -0.636 20.606 7.440 1.00 85.44 143 PRO A O 1
ATOM 1129 N N . ALA A 1 144 ? 0.715 21.015 5.698 1.00 87.62 144 ALA A N 1
ATOM 1130 C CA . ALA A 1 144 ? 0.567 22.466 5.709 1.00 87.62 144 ALA A CA 1
ATOM 1131 C C . ALA A 1 144 ? -0.669 22.938 4.930 1.00 87.62 144 ALA A C 1
ATOM 1133 O O . ALA A 1 144 ? -1.373 23.835 5.401 1.00 87.62 144 ALA A O 1
ATOM 1134 N N . THR A 1 145 ? -0.945 22.362 3.756 1.00 91.19 145 THR A N 1
ATOM 1135 C CA . THR A 1 145 ? -2.075 22.793 2.905 1.00 91.19 145 THR A CA 1
ATOM 1136 C C . THR A 1 145 ? -3.297 21.886 3.018 1.00 91.19 145 THR A C 1
ATOM 1138 O O . THR A 1 145 ? -4.426 22.325 2.800 1.00 91.19 145 THR A O 1
ATOM 1141 N N . GLY A 1 146 ? -3.093 20.626 3.397 1.00 89.31 146 GLY A N 1
ATOM 1142 C CA . GLY A 1 146 ? -4.113 19.586 3.383 1.00 89.31 146 GLY A CA 1
ATOM 1143 C C . GLY A 1 146 ? -4.390 18.988 2.004 1.00 89.31 146 GLY A C 1
ATOM 1144 O O . GLY A 1 146 ? -5.260 18.114 1.905 1.00 89.31 146 GLY A O 1
ATOM 1145 N N . ASP A 1 147 ? -3.670 19.433 0.973 1.00 94.31 147 ASP A N 1
ATOM 1146 C CA . ASP A 1 147 ? -3.788 18.912 -0.386 1.00 94.31 147 ASP A CA 1
ATOM 1147 C C . ASP A 1 147 ? -3.293 17.471 -0.464 1.00 94.31 147 ASP A C 1
ATOM 1149 O O . ASP A 1 147 ? -2.479 17.026 0.342 1.00 94.31 147 ASP A O 1
ATOM 1153 N N . ARG A 1 148 ? -3.801 16.720 -1.443 1.00 95.38 148 ARG A N 1
ATOM 1154 C CA . ARG A 1 148 ? -3.398 15.330 -1.668 1.00 95.38 148 ARG A CA 1
ATOM 1155 C C . ARG A 1 148 ? -2.529 15.218 -2.909 1.00 95.38 148 ARG A C 1
ATOM 1157 O O . ARG A 1 148 ? -2.902 15.742 -3.959 1.00 95.38 148 ARG A O 1
ATOM 1164 N N . SER A 1 149 ? -1.438 14.472 -2.804 1.00 96.19 149 SER A N 1
ATOM 1165 C CA . SER A 1 149 ? -0.617 14.038 -3.935 1.00 96.19 149 SER A CA 1
ATOM 1166 C C . SER A 1 149 ? -0.727 12.526 -4.105 1.00 96.19 149 SER A C 1
ATOM 1168 O O . SER A 1 149 ? -0.923 11.795 -3.135 1.00 96.19 149 SER A O 1
ATOM 1170 N N . VAL A 1 150 ? -0.637 12.057 -5.350 1.00 97.12 150 VAL A N 1
ATOM 1171 C CA . VAL A 1 150 ? -0.640 10.630 -5.686 1.00 97.12 150 VAL A CA 1
ATOM 1172 C C . VAL A 1 150 ? 0.658 10.321 -6.410 1.00 97.12 150 VAL A C 1
ATOM 1174 O O . VAL A 1 150 ? 0.928 10.924 -7.446 1.00 97.12 150 VAL A O 1
ATOM 1177 N N . HIS A 1 151 ? 1.411 9.371 -5.869 1.00 97.38 151 HIS A N 1
ATOM 1178 C CA . HIS A 1 151 ? 2.695 8.921 -6.394 1.00 97.38 151 HIS A CA 1
ATOM 1179 C C . HIS A 1 151 ? 2.575 7.494 -6.913 1.00 97.38 151 HIS A C 1
ATOM 1181 O O . HIS A 1 151 ? 1.910 6.667 -6.278 1.00 97.38 151 HIS A O 1
ATOM 1187 N N . LYS A 1 152 ? 3.189 7.204 -8.063 1.00 95.69 152 LYS A N 1
ATOM 1188 C CA . LYS A 1 152 ? 3.067 5.898 -8.732 1.00 95.69 152 LYS A CA 1
ATOM 1189 C C . LYS A 1 152 ? 4.419 5.245 -8.958 1.00 95.69 152 LYS A C 1
ATOM 1191 O O . LYS A 1 152 ? 5.291 5.814 -9.609 1.00 95.69 152 LYS A O 1
ATOM 1196 N N . LEU A 1 153 ? 4.556 4.023 -8.458 1.00 95.31 153 LEU A N 1
ATOM 1197 C CA . LEU A 1 153 ? 5.716 3.168 -8.694 1.00 95.31 153 LEU A CA 1
ATOM 1198 C C . LEU A 1 153 ? 5.247 1.982 -9.535 1.00 95.31 153 LEU A C 1
ATOM 1200 O O . LEU A 1 153 ? 4.195 1.410 -9.262 1.00 95.31 153 LEU A O 1
ATOM 1204 N N . GLU A 1 154 ? 5.999 1.633 -10.568 1.00 92.00 154 GLU A N 1
ATOM 1205 C CA . GLU A 1 154 ? 5.574 0.676 -11.591 1.00 92.00 154 GLU A CA 1
ATOM 1206 C C . GLU A 1 154 ? 6.767 -0.191 -11.982 1.00 92.00 154 GLU A C 1
ATOM 1208 O O . GLU A 1 154 ? 7.889 0.310 -12.055 1.00 92.00 154 GLU A O 1
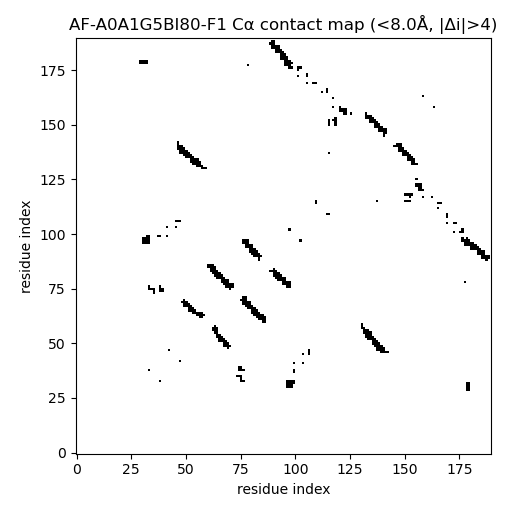ATOM 1213 N N . GLU A 1 155 ? 6.518 -1.467 -12.275 1.00 90.38 155 GLU A N 1
ATOM 1214 C CA . GLU A 1 155 ? 7.554 -2.445 -12.630 1.00 90.38 155 GLU A CA 1
ATOM 1215 C C . GLU A 1 155 ? 8.473 -2.002 -13.766 1.00 90.38 155 GLU A C 1
ATOM 1217 O O . GLU A 1 155 ? 9.664 -2.308 -13.780 1.00 90.38 155 GLU A O 1
ATOM 1222 N N . TYR A 1 156 ? 7.935 -1.226 -14.700 1.00 88.25 156 TYR A N 1
ATOM 1223 C CA . TYR A 1 156 ? 8.606 -0.840 -15.935 1.00 88.25 156 TYR A CA 1
ATOM 1224 C C . TYR A 1 156 ? 9.541 0.362 -15.777 1.00 88.25 156 TYR A C 1
ATOM 1226 O O . TYR A 1 156 ? 9.707 1.149 -16.708 1.00 88.25 156 TYR A O 1
ATOM 1234 N N . ARG A 1 157 ? 10.183 0.512 -14.616 1.00 92.31 157 ARG A N 1
ATOM 1235 C CA . ARG A 1 157 ? 11.202 1.539 -14.364 1.00 92.31 157 ARG A CA 1
ATOM 1236 C C . ARG A 1 157 ? 12.560 0.919 -14.059 1.00 92.31 157 ARG A C 1
ATOM 1238 O O . ARG A 1 157 ? 12.680 -0.214 -13.600 1.00 92.31 157 ARG A O 1
ATOM 1245 N N . VAL A 1 158 ? 13.613 1.687 -14.311 1.00 94.62 158 VAL A N 1
ATOM 1246 C CA . VAL A 1 158 ? 14.995 1.273 -14.066 1.00 94.62 158 VAL A CA 1
ATOM 1247 C C . VAL A 1 158 ? 15.344 1.501 -12.597 1.00 94.62 158 VAL A C 1
ATOM 1249 O O . VAL A 1 158 ? 15.755 2.590 -12.190 1.00 94.62 158 VAL A O 1
ATOM 1252 N N . TYR A 1 159 ? 15.187 0.449 -11.799 1.00 94.62 159 TYR A N 1
ATOM 1253 C CA . TYR A 1 159 ? 15.531 0.434 -10.380 1.00 94.62 159 TYR A CA 1
ATOM 1254 C C . TYR A 1 159 ? 16.960 -0.062 -10.138 1.00 94.62 159 TYR A C 1
ATOM 1256 O O . TYR A 1 159 ? 17.421 -1.048 -10.721 1.00 94.62 159 TYR A O 1
ATOM 1264 N N . SER A 1 160 ? 17.672 0.616 -9.240 1.00 96.00 160 SER A N 1
ATOM 1265 C CA . SER A 1 160 ? 18.938 0.126 -8.695 1.00 96.00 160 SER A CA 1
ATOM 1266 C C . SER A 1 160 ? 18.711 -1.042 -7.723 1.00 96.00 160 SER A C 1
ATOM 1268 O O . SER A 1 160 ? 17.593 -1.316 -7.293 1.00 96.00 160 SER A O 1
ATOM 1270 N N . GLN A 1 161 ? 19.782 -1.736 -7.328 1.00 96.88 161 GLN A N 1
ATOM 1271 C CA . GLN A 1 161 ? 19.684 -2.802 -6.318 1.00 96.88 161 GLN A CA 1
ATOM 1272 C C . GLN A 1 161 ? 19.203 -2.286 -4.953 1.00 96.88 161 GLN A C 1
ATOM 1274 O O . GLN A 1 161 ? 18.486 -2.991 -4.240 1.00 96.88 161 GLN A O 1
ATOM 1279 N N . ASP A 1 162 ? 19.559 -1.049 -4.606 1.00 97.25 162 ASP A N 1
ATOM 1280 C CA . ASP A 1 162 ? 19.104 -0.413 -3.371 1.00 97.25 162 ASP A CA 1
ATOM 1281 C C . ASP A 1 162 ? 17.611 -0.060 -3.454 1.00 97.25 162 ASP A C 1
ATOM 1283 O O . ASP A 1 162 ? 16.884 -0.274 -2.482 1.00 97.25 162 ASP A O 1
ATOM 1287 N N . ASP A 1 163 ? 17.135 0.380 -4.627 1.00 97.38 163 ASP A N 1
ATOM 1288 C CA . ASP A 1 163 ? 15.709 0.628 -4.874 1.00 97.38 163 ASP A CA 1
ATOM 1289 C C . ASP A 1 163 ? 14.904 -0.675 -4.744 1.00 97.38 163 ASP A C 1
ATOM 1291 O O . ASP A 1 163 ? 13.930 -0.725 -3.996 1.00 97.38 163 ASP A O 1
ATOM 1295 N N . TYR A 1 164 ? 15.349 -1.766 -5.382 1.00 95.81 164 TYR A N 1
ATOM 1296 C CA . TYR A 1 164 ? 14.708 -3.080 -5.240 1.00 95.81 164 TYR A CA 1
ATOM 1297 C C . TYR A 1 164 ? 14.697 -3.576 -3.793 1.00 95.81 164 TYR A C 1
ATOM 1299 O O . TYR A 1 164 ? 13.722 -4.181 -3.344 1.00 95.81 164 TYR A O 1
ATOM 1307 N N . SER A 1 165 ? 15.768 -3.315 -3.042 1.00 97.56 165 SER A N 1
ATOM 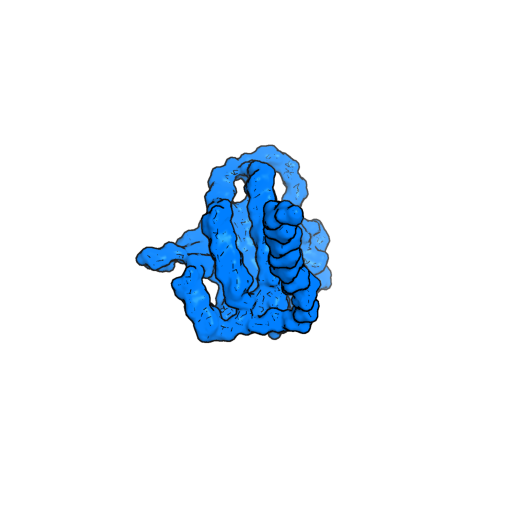1308 C CA . SER A 1 165 ? 15.830 -3.665 -1.623 1.00 97.56 165 SER A CA 1
ATOM 1309 C C . SER A 1 165 ? 14.811 -2.868 -0.802 1.00 97.56 165 SER A C 1
ATOM 1311 O O . SER A 1 165 ? 14.180 -3.435 0.088 1.00 97.56 165 SER A O 1
ATOM 1313 N N . ALA A 1 166 ? 14.617 -1.582 -1.113 1.00 97.38 166 ALA A N 1
ATOM 1314 C CA . ALA A 1 166 ? 13.607 -0.742 -0.473 1.00 97.38 166 ALA A CA 1
ATOM 1315 C C . ALA A 1 166 ? 12.177 -1.191 -0.820 1.00 97.38 166 ALA A C 1
ATOM 1317 O O . ALA A 1 166 ? 11.352 -1.312 0.082 1.00 97.38 166 ALA A O 1
ATOM 1318 N N . ILE A 1 167 ? 11.904 -1.505 -2.091 1.00 96.62 167 ILE A N 1
ATOM 1319 C CA . ILE A 1 167 ? 10.602 -2.017 -2.554 1.00 96.62 167 ILE A CA 1
ATOM 1320 C C . ILE A 1 167 ? 10.267 -3.335 -1.849 1.00 96.62 167 ILE A C 1
ATOM 1322 O O . ILE A 1 167 ? 9.192 -3.484 -1.278 1.00 96.62 167 ILE A O 1
ATOM 1326 N N . LYS A 1 168 ? 11.221 -4.268 -1.779 1.00 96.38 168 LYS A N 1
ATOM 1327 C CA . LYS A 1 168 ? 11.016 -5.547 -1.090 1.00 96.38 168 LYS A CA 1
ATOM 1328 C C . LYS A 1 168 ? 10.729 -5.380 0.406 1.00 96.38 168 LYS A C 1
ATOM 1330 O O . LYS A 1 168 ? 9.957 -6.144 0.982 1.00 96.38 168 LYS A O 1
ATOM 1335 N N . GLU A 1 169 ? 11.380 -4.421 1.059 1.00 97.56 169 GLU A N 1
ATOM 1336 C CA . GLU A 1 169 ? 11.127 -4.118 2.469 1.00 97.56 169 GLU A CA 1
ATOM 1337 C C . GLU A 1 169 ? 9.752 -3.461 2.664 1.00 97.56 169 GLU A C 1
ATOM 1339 O O . GLU A 1 169 ? 9.042 -3.825 3.600 1.00 97.56 169 GLU A O 1
ATOM 1344 N N . MET A 1 170 ? 9.337 -2.583 1.743 1.00 97.62 170 MET A N 1
ATOM 1345 C CA . MET A 1 170 ? 7.984 -2.020 1.696 1.00 97.62 170 MET A CA 1
ATOM 1346 C C . MET A 1 170 ? 6.923 -3.122 1.591 1.00 97.62 170 MET A C 1
ATOM 1348 O O . MET A 1 170 ? 5.985 -3.137 2.388 1.00 97.62 170 MET A O 1
ATOM 1352 N N . ASP A 1 171 ? 7.097 -4.070 0.664 1.00 96.56 171 ASP A N 1
ATOM 1353 C CA . ASP A 1 171 ? 6.184 -5.203 0.476 1.00 96.56 171 ASP A CA 1
ATOM 1354 C C . ASP A 1 171 ? 6.068 -6.047 1.745 1.00 96.56 171 ASP A C 1
ATOM 1356 O O . ASP A 1 171 ? 4.969 -6.424 2.153 1.00 96.56 171 ASP A O 1
ATOM 1360 N N . GLN A 1 172 ? 7.199 -6.327 2.399 1.00 97.38 172 GLN A N 1
ATOM 1361 C CA . GLN A 1 172 ? 7.206 -7.105 3.633 1.00 97.38 172 GLN A CA 1
ATOM 1362 C C . GLN A 1 172 ? 6.487 -6.368 4.767 1.00 97.38 172 GLN A C 1
ATOM 1364 O O . GLN A 1 172 ? 5.693 -6.980 5.478 1.00 97.38 172 GLN A O 1
ATOM 1369 N N . LEU A 1 173 ? 6.727 -5.063 4.927 1.00 97.12 173 LEU A N 1
ATOM 1370 C CA . LEU A 1 173 ? 6.035 -4.260 5.936 1.00 97.12 173 LEU A CA 1
ATOM 1371 C C . LEU A 1 173 ? 4.527 -4.236 5.691 1.00 97.12 173 LEU A C 1
ATOM 1373 O O . LEU A 1 173 ? 3.756 -4.429 6.628 1.00 97.12 173 LEU A O 1
ATOM 1377 N N . PHE A 1 174 ? 4.108 -4.055 4.440 1.00 97.56 174 PHE A N 1
ATOM 1378 C CA . PHE A 1 174 ? 2.698 -4.078 4.069 1.00 97.56 174 PHE A CA 1
ATOM 1379 C C . PHE A 1 174 ? 2.058 -5.455 4.312 1.00 97.56 174 PHE A C 1
ATOM 1381 O O . PHE A 1 174 ? 0.954 -5.554 4.852 1.00 97.56 174 PHE A O 1
ATOM 1388 N N . ALA A 1 175 ? 2.764 -6.542 3.994 1.00 96.25 175 ALA A N 1
ATOM 1389 C CA . ALA A 1 175 ? 2.309 -7.894 4.304 1.00 96.25 175 ALA A CA 1
ATOM 1390 C C . ALA A 1 175 ? 2.148 -8.107 5.823 1.00 96.25 175 ALA A C 1
ATOM 1392 O O . ALA A 1 175 ? 1.126 -8.633 6.264 1.00 96.25 175 ALA A O 1
ATOM 1393 N N . ASP A 1 176 ? 3.097 -7.630 6.632 1.00 96.25 176 ASP A N 1
ATOM 1394 C CA . ASP A 1 176 ? 3.095 -7.772 8.096 1.00 96.25 176 ASP A CA 1
ATOM 1395 C C . ASP A 1 176 ? 1.980 -6.966 8.797 1.00 96.25 176 ASP A C 1
ATOM 1397 O O . ASP A 1 176 ? 1.613 -7.273 9.943 1.00 96.25 176 ASP A O 1
ATOM 1401 N N . MET A 1 177 ? 1.423 -5.953 8.119 1.00 96.69 177 MET A N 1
ATOM 1402 C CA . MET A 1 177 ? 0.280 -5.157 8.590 1.00 96.69 177 MET A CA 1
ATOM 1403 C C . MET A 1 177 ? -1.051 -5.919 8.565 1.00 96.69 177 MET A C 1
ATOM 1405 O O . MET A 1 177 ? -2.024 -5.452 9.161 1.00 96.69 177 MET A O 1
ATOM 1409 N N . HIS A 1 178 ? -1.128 -7.071 7.892 1.00 96.94 178 HIS A N 1
ATOM 1410 C CA . HIS A 1 178 ? -2.337 -7.889 7.849 1.00 96.94 178 HIS A CA 1
ATOM 1411 C C . HIS A 1 178 ? -2.652 -8.471 9.235 1.00 96.94 178 HIS A C 1
ATOM 1413 O O . HIS A 1 178 ? -2.136 -9.516 9.637 1.00 96.94 178 HIS A O 1
ATOM 1419 N N . GLY A 1 179 ? -3.520 -7.785 9.979 1.00 95.25 179 GLY A N 1
ATOM 1420 C CA . GLY A 1 179 ? -4.003 -8.221 11.282 1.00 95.25 179 GLY A CA 1
ATOM 1421 C C . GLY A 1 179 ? -5.126 -9.255 11.188 1.00 95.25 179 GLY A C 1
ATOM 1422 O O . GLY A 1 179 ? -5.229 -10.048 10.249 1.00 95.25 179 GLY A O 1
ATOM 1423 N N . LYS A 1 180 ? -6.010 -9.270 12.193 1.00 95.06 180 LYS A N 1
ATOM 1424 C CA . LYS A 1 180 ? -7.172 -10.175 12.191 1.00 95.06 180 LYS A CA 1
ATOM 1425 C C . LYS A 1 180 ? -8.106 -9.895 11.006 1.00 95.06 180 LYS A C 1
ATOM 1427 O O . LYS A 1 180 ? -8.343 -8.745 10.645 1.00 95.06 180 LYS A O 1
ATOM 1432 N N . VAL A 1 181 ? -8.717 -10.942 10.458 1.00 96.94 181 VAL A N 1
ATOM 1433 C CA . VAL A 1 181 ? -9.778 -10.794 9.450 1.00 96.94 181 VAL A CA 1
ATOM 1434 C C . VAL A 1 181 ? -11.021 -10.188 10.110 1.00 96.94 181 VAL A C 1
ATOM 1436 O O . VAL A 1 181 ? -11.533 -10.734 11.088 1.00 96.94 181 VAL A O 1
ATOM 1439 N N . LEU A 1 182 ? -11.498 -9.063 9.578 1.00 94.88 182 LEU A N 1
ATOM 1440 C CA . LEU A 1 182 ? -12.727 -8.382 9.997 1.00 94.88 182 LEU A CA 1
ATOM 1441 C C . LEU A 1 182 ? -13.943 -8.878 9.210 1.00 94.88 182 LEU A C 1
ATOM 1443 O O . LEU A 1 182 ? -15.009 -9.080 9.787 1.00 94.88 182 LEU A O 1
ATOM 1447 N N . SER A 1 183 ? -13.779 -9.091 7.905 1.00 96.31 183 SER A N 1
ATOM 1448 C CA . SER A 1 183 ? -14.813 -9.652 7.033 1.00 96.31 183 SER A CA 1
ATOM 1449 C C . SER A 1 183 ? -14.200 -10.421 5.866 1.00 96.31 183 SER A C 1
ATOM 1451 O O . SER A 1 183 ? -13.048 -10.195 5.484 1.00 96.31 183 SER A O 1
ATOM 1453 N N . LYS A 1 184 ? -14.985 -11.346 5.309 1.00 97.56 184 LYS A N 1
ATOM 1454 C CA . LYS A 1 184 ? -14.662 -12.077 4.086 1.00 97.56 184 LYS A CA 1
ATOM 1455 C C . LYS A 1 184 ? -15.936 -12.279 3.273 1.00 97.56 184 LYS A C 1
ATOM 1457 O O . LYS A 1 184 ? -16.886 -12.879 3.772 1.00 97.56 184 LYS A O 1
ATOM 1462 N N . GLU A 1 185 ? -15.935 -11.782 2.046 1.00 96.69 185 GLU A N 1
ATOM 1463 C CA . GLU A 1 185 ? -17.079 -11.764 1.133 1.00 96.69 185 GLU A CA 1
ATOM 1464 C C . GLU A 1 185 ? -16.670 -12.325 -0.236 1.00 96.69 185 GLU A C 1
ATOM 1466 O O . GLU A 1 185 ? -15.480 -12.423 -0.551 1.00 96.69 185 GLU A O 1
ATOM 1471 N N . THR A 1 186 ? -17.654 -12.736 -1.036 1.00 96.06 186 THR A N 1
ATOM 1472 C CA . THR A 1 186 ? -17.444 -13.240 -2.399 1.00 96.06 186 THR A CA 1
ATOM 1473 C C . THR A 1 186 ? -18.381 -12.535 -3.369 1.00 96.06 186 THR A C 1
ATOM 1475 O O . THR A 1 186 ? -19.591 -12.532 -3.136 1.00 96.06 186 THR A O 1
ATOM 1478 N N . GLU A 1 187 ? -17.840 -11.996 -4.458 1.00 92.06 187 GLU A N 1
ATOM 1479 C CA . GLU A 1 187 ? -18.599 -11.358 -5.539 1.00 92.06 187 GLU A CA 1
ATOM 1480 C C . GLU A 1 187 ? -18.491 -12.191 -6.824 1.00 92.06 187 GLU A C 1
ATOM 1482 O O . GLU A 1 187 ? -17.393 -12.538 -7.259 1.00 92.06 187 GLU A O 1
ATOM 1487 N N . GLU A 1 188 ? -19.633 -12.543 -7.420 1.00 86.38 188 GLU A N 1
ATOM 1488 C CA . GLU A 1 188 ? -19.679 -13.191 -8.736 1.00 86.38 188 GLU A CA 1
ATOM 1489 C C . GLU A 1 188 ? -19.534 -12.141 -9.846 1.00 86.38 188 GLU A C 1
ATOM 1491 O O . GLU A 1 188 ? -20.109 -11.051 -9.746 1.00 86.38 188 GLU A O 1
ATOM 1496 N N . ASP A 1 189 ? -18.787 -12.474 -10.905 1.00 68.75 189 ASP A N 1
ATOM 1497 C CA . ASP A 1 189 ? -18.702 -11.634 -12.103 1.00 68.75 189 ASP A CA 1
ATOM 1498 C C . ASP A 1 189 ? -20.118 -11.483 -12.697 1.00 68.75 189 ASP A C 1
ATOM 1500 O O . ASP A 1 189 ? -20.792 -12.472 -12.996 1.00 68.75 189 ASP A O 1
ATOM 1504 N N . LYS A 1 190 ? -20.591 -10.234 -12.798 1.00 54.25 190 LYS A N 1
ATOM 1505 C CA . LYS A 1 190 ? -21.894 -9.885 -13.389 1.00 54.25 190 LYS A CA 1
ATOM 1506 C C . LYS A 1 190 ? -21.858 -9.888 -14.910 1.00 54.25 190 LYS A C 1
ATOM 1508 O O . LYS A 1 190 ? -20.851 -9.404 -15.471 1.00 54.25 190 LYS A O 1
#

Foldseek 3Di:
DDPVPVVVVVVVVVVVVVVVVVPPPPPPPQQPFDDQVLLVVLVLVFFFAKKKKWALPQDPQGWGKIWMFHADPSSGTWIWIWTDPGLVFWIKIWIFGFHSVLVVVLRVLCVVLVLLCLLVAAFAPDDDPRPGWIKMWTWGADSVPRDIDIGMDTPRGDDDPSSVVSVVVSVVSVVVRGGDTPDIDTGHDD

Sequence (190 aa):
MNLRSMAKKMICVIAVTCAVTFLAGCAAGSKAGMDAAESGEVAEMIDLVQYEFYPGCNSMAGDWGYEALRRDKDGRWVIVSYKREDFSKPVVITTYAVEKEDLLRFDAFLKERDIISLEAREESNDFMTDYNPWSYAITLKDPATGDRSVHKLEEYRVYSQDDYSAIKEMDQLFADMHGKVLSKETEEDK

pLDDT: mean 83.95, std 19.0, range [37.12, 98.5]

Mean predicted aligned error: 10.26 Å

Nearest PDB structures (foldseek):
  3vyx-assembly1_A  TM=3.391E-01  e=3.304E+00  Homo sapiens
  6m9y-assembly1_C  TM=2.163E-01  e=2.464E+00  Branchiostoma floridae
  5mwl-assembly2_B  TM=3.369E-01  e=4.178E+00  Mus musculus
  4gh7-assembly2_C  TM=2.189E-01  e=6.300E+00  Homo sapiens

Secondary structure (DSSP, 8-state):
--TTTHHHHHHHHHHHHHHHSSS------------HHHHHHHHHH--EEEEEEEE----TT--EEEEEEEE-TTS-EEEEEEEESSTTSPEEEEEEE--HHHHHHHHHHHHHTTGGGGGGSPBP------SS-EEEEEEEE-TTT--EEEEEEETTB---HHHHHHHHHHHHHHHHT--SEEEEEEE---